Protein AF-A0A1X6NXR2-F1 (afdb_monomer_lite)

Structure (mmCIF, N/CA/C/O backbone):
data_AF-A0A1X6NXR2-F1
#
_entry.id   AF-A0A1X6NXR2-F1
#
loop_
_atom_site.group_PDB
_atom_site.id
_atom_site.type_symbol
_atom_site.label_atom_id
_atom_site.label_alt_id
_atom_site.label_comp_id
_atom_site.label_asym_id
_atom_site.label_entity_id
_atom_site.label_seq_id
_atom_site.pdbx_PDB_ins_code
_atom_site.Cartn_x
_atom_site.Cartn_y
_atom_site.Cartn_z
_atom_site.occupancy
_atom_site.B_iso_or_equiv
_atom_site.auth_seq_id
_atom_site.auth_comp_id
_atom_site.auth_asym_id
_atom_site.auth_atom_id
_atom_site.pdbx_PDB_model_num
ATOM 1 N N . MET A 1 1 ? 16.558 17.046 3.249 1.00 42.12 1 MET A N 1
ATOM 2 C CA . MET A 1 1 ? 15.668 16.539 2.183 1.00 42.12 1 MET A CA 1
ATOM 3 C C . MET A 1 1 ? 15.560 17.656 1.170 1.00 42.12 1 MET A C 1
ATOM 5 O O . MET A 1 1 ? 15.260 18.765 1.585 1.00 42.12 1 MET A O 1
ATOM 9 N N . ASP A 1 2 ? 15.937 17.392 -0.075 1.00 37.31 2 ASP A N 1
ATOM 10 C CA . ASP A 1 2 ? 16.218 18.428 -1.073 1.00 37.31 2 ASP A CA 1
ATOM 11 C C . ASP A 1 2 ? 14.977 19.229 -1.493 1.00 37.31 2 ASP A C 1
ATOM 13 O O . ASP A 1 2 ? 13.899 18.645 -1.655 1.00 37.31 2 ASP A O 1
ATOM 17 N N . ARG A 1 3 ? 15.134 20.544 -1.704 1.00 33.44 3 ARG A N 1
ATOM 18 C CA . ARG A 1 3 ? 14.047 21.465 -2.110 1.00 33.44 3 ARG A CA 1
ATOM 19 C C . ARG A 1 3 ? 13.371 21.008 -3.407 1.00 33.44 3 ARG A C 1
ATOM 21 O O . ARG A 1 3 ? 12.156 21.119 -3.543 1.00 33.44 3 ARG A O 1
ATOM 28 N N . GLU A 1 4 ? 14.153 20.433 -4.313 1.00 34.88 4 GLU A N 1
ATOM 29 C CA . GLU A 1 4 ? 13.723 19.964 -5.633 1.00 34.88 4 GLU A CA 1
ATOM 30 C C . GLU A 1 4 ? 12.863 18.685 -5.568 1.00 34.88 4 GLU A C 1
ATOM 32 O O . GLU A 1 4 ? 11.868 18.527 -6.279 1.00 34.88 4 GLU A O 1
ATOM 37 N N . LYS A 1 5 ? 13.157 17.791 -4.613 1.00 35.50 5 LYS A N 1
ATOM 38 C CA . LYS A 1 5 ? 12.317 16.609 -4.350 1.00 35.50 5 LYS A CA 1
ATOM 39 C C . LYS A 1 5 ? 10.973 17.006 -3.735 1.00 35.50 5 LYS A C 1
ATOM 41 O O . LYS A 1 5 ? 9.962 16.347 -3.978 1.00 35.50 5 LYS A O 1
ATOM 46 N N . GLN A 1 6 ? 10.939 18.098 -2.971 1.00 40.19 6 GLN A N 1
ATOM 47 C CA . GLN A 1 6 ? 9.711 18.653 -2.395 1.00 40.19 6 GLN A CA 1
ATOM 48 C C . GLN A 1 6 ? 8.822 19.368 -3.426 1.00 40.19 6 GLN A C 1
ATOM 50 O O . GLN A 1 6 ? 7.600 19.240 -3.338 1.00 40.19 6 GLN A O 1
ATOM 55 N N . THR A 1 7 ? 9.391 20.064 -4.416 1.00 42.75 7 THR A N 1
ATOM 56 C CA . THR A 1 7 ? 8.627 20.716 -5.499 1.00 42.75 7 THR A CA 1
ATOM 57 C C . THR A 1 7 ? 8.060 19.716 -6.506 1.00 42.75 7 THR A C 1
ATOM 59 O O . THR A 1 7 ? 6.901 19.841 -6.894 1.00 42.75 7 THR A O 1
ATOM 62 N N . SER A 1 8 ? 8.817 18.675 -6.867 1.00 45.12 8 SER A N 1
ATOM 63 C CA . SER A 1 8 ? 8.311 17.576 -7.707 1.00 45.12 8 SER A CA 1
ATOM 64 C C . SER A 1 8 ? 7.115 16.879 -7.046 1.00 45.12 8 SER A C 1
ATOM 66 O O . SER A 1 8 ? 6.051 16.729 -7.646 1.00 45.12 8 SER A O 1
ATOM 68 N N . THR A 1 9 ? 7.242 16.582 -5.750 1.00 47.62 9 THR A N 1
ATOM 69 C CA . THR A 1 9 ? 6.172 15.986 -4.945 1.00 47.62 9 THR A CA 1
ATOM 70 C C . THR A 1 9 ? 4.934 16.900 -4.889 1.00 47.62 9 THR A C 1
ATOM 72 O O . THR A 1 9 ? 3.818 16.417 -5.047 1.00 47.62 9 THR A O 1
ATOM 75 N N . SER A 1 10 ? 5.089 18.224 -4.728 1.00 50.28 10 SER A N 1
ATOM 76 C CA . SER A 1 10 ? 3.966 19.181 -4.625 1.00 50.28 10 SER A CA 1
ATOM 77 C C . SER A 1 10 ? 3.200 19.426 -5.934 1.00 50.28 10 SER A C 1
ATOM 79 O O . SER A 1 10 ? 1.983 19.612 -5.895 1.00 50.28 10 SER A O 1
ATOM 81 N N . LEU A 1 11 ? 3.862 19.376 -7.091 1.00 51.44 11 LEU A N 1
ATOM 82 C CA . LEU A 1 11 ? 3.211 19.411 -8.409 1.00 51.44 11 LEU A CA 1
ATOM 83 C C . LEU A 1 11 ? 2.425 18.126 -8.684 1.00 51.44 11 LEU A C 1
ATOM 85 O O . LEU A 1 11 ? 1.283 18.175 -9.141 1.00 51.44 11 LEU A O 1
ATOM 89 N N . GLN A 1 12 ? 3.001 16.983 -8.326 1.00 56.06 12 GLN A N 1
ATOM 90 C CA . GLN A 1 12 ? 2.353 15.682 -8.451 1.00 56.06 12 GLN A CA 1
ATOM 91 C C . GLN A 1 12 ? 1.120 15.567 -7.536 1.00 56.06 12 GLN A C 1
ATOM 93 O O . GLN A 1 12 ? 0.083 15.053 -7.955 1.00 56.06 12 GLN A O 1
ATOM 98 N N . TRP A 1 13 ? 1.187 16.142 -6.327 1.00 57.53 13 TRP A N 1
ATOM 99 C CA . TRP A 1 13 ? 0.041 16.291 -5.421 1.00 57.53 13 TRP A CA 1
ATOM 100 C C . TRP A 1 13 ? -1.108 17.066 -6.058 1.00 57.53 13 TRP A C 1
ATOM 102 O O . TRP A 1 13 ? -2.265 16.655 -5.965 1.00 57.53 13 TRP A O 1
ATOM 112 N N . ARG A 1 14 ? -0.793 18.171 -6.735 1.00 56.34 14 ARG A N 1
ATOM 113 C CA . ARG A 1 14 ? -1.797 18.973 -7.430 1.00 56.34 14 ARG A CA 1
ATOM 114 C C . ARG A 1 14 ? -2.384 18.233 -8.630 1.00 56.34 14 ARG A C 1
ATOM 116 O O . ARG A 1 14 ? -3.585 18.327 -8.839 1.00 56.34 14 ARG A O 1
ATOM 123 N N . LEU A 1 15 ? -1.602 17.456 -9.383 1.00 56.88 15 LEU A N 1
ATOM 124 C CA . LEU A 1 15 ? -2.138 16.622 -10.472 1.00 56.88 15 LEU A CA 1
ATOM 125 C C . LEU A 1 15 ? -3.140 15.589 -9.946 1.00 56.88 15 LEU A C 1
ATOM 127 O O . LEU A 1 15 ? -4.229 15.434 -10.494 1.00 56.88 15 LEU A O 1
ATOM 131 N N . TRP A 1 16 ? -2.810 14.954 -8.825 1.00 52.66 16 TRP A N 1
ATOM 132 C CA . TRP A 1 16 ? -3.665 13.974 -8.166 1.00 52.66 16 TRP A CA 1
ATOM 133 C C . TRP A 1 16 ? -4.959 14.536 -7.583 1.00 52.66 16 TRP A C 1
ATOM 135 O O . TRP A 1 16 ? -5.993 13.869 -7.598 1.00 52.66 16 TRP A O 1
ATOM 145 N N . LEU A 1 17 ? -4.911 15.763 -7.072 1.00 55.78 17 LEU A N 1
ATOM 146 C CA . LEU A 1 17 ? -6.082 16.473 -6.556 1.00 55.78 17 LEU A CA 1
ATOM 147 C C . LEU A 1 17 ? -6.859 17.215 -7.659 1.00 55.78 17 LEU A C 1
ATOM 149 O O . LEU A 1 17 ? -7.918 17.782 -7.390 1.00 55.78 17 LEU A O 1
ATOM 153 N N . GLY A 1 18 ? -6.371 17.198 -8.906 1.00 50.22 18 GLY A N 1
ATOM 154 C CA . GLY A 1 18 ? -6.946 17.966 -10.015 1.00 50.22 18 GLY A CA 1
ATOM 155 C C . GLY A 1 18 ? -6.774 19.485 -9.866 1.00 50.22 18 GLY A C 1
ATOM 156 O O . GLY A 1 18 ? -7.563 20.253 -10.414 1.00 50.22 18 GLY A O 1
ATOM 157 N N . GLU A 1 19 ? -5.769 19.911 -9.102 1.00 49.97 19 GLU A N 1
ATOM 158 C CA . GLU A 1 19 ?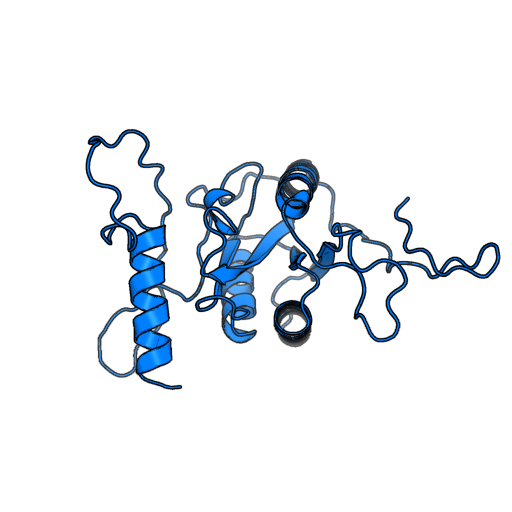 -5.399 21.294 -8.782 1.00 49.97 19 GLU A CA 1
ATOM 159 C C . GLU A 1 19 ? -4.214 21.819 -9.622 1.00 49.97 19 GLU A C 1
ATOM 161 O O . GLU A 1 19 ? -3.833 22.983 -9.488 1.00 49.97 19 GLU A O 1
ATOM 166 N N . ALA A 1 20 ? -3.616 20.988 -10.487 1.00 41.12 20 ALA A N 1
ATOM 167 C CA . ALA A 1 20 ? -2.613 21.403 -11.474 1.00 41.12 20 ALA A CA 1
ATOM 168 C C . ALA A 1 20 ? -3.088 21.110 -12.906 1.00 41.12 20 ALA A C 1
ATOM 170 O O . ALA A 1 20 ? -3.755 20.096 -13.132 1.00 41.12 20 ALA A O 1
ATOM 171 N N . PRO A 1 21 ? -2.738 21.969 -13.882 1.00 34.03 21 PRO A N 1
ATOM 172 C CA . PRO A 1 21 ? -2.924 21.646 -15.290 1.00 34.03 21 PRO A CA 1
ATOM 173 C C . PRO A 1 21 ? -2.087 20.405 -15.663 1.00 34.03 21 PRO A C 1
ATOM 175 O O . PRO A 1 21 ? -1.004 20.218 -15.102 1.00 34.03 21 PRO A O 1
ATOM 178 N N . PRO A 1 22 ? -2.565 19.542 -16.579 1.00 41.28 22 PRO A N 1
ATOM 179 C CA . PRO A 1 22 ? -1.806 18.375 -17.023 1.00 41.28 22 PRO A CA 1
ATOM 180 C C . PRO A 1 22 ? -0.463 18.806 -17.631 1.00 41.28 22 PRO A C 1
ATOM 182 O O . PRO A 1 22 ? -0.412 19.751 -18.413 1.00 41.28 22 PRO A O 1
ATOM 185 N N . LEU A 1 23 ? 0.616 18.094 -17.285 1.00 43.34 23 LEU A N 1
ATOM 186 C CA . LEU A 1 23 ? 1.986 18.402 -17.726 1.00 43.34 23 LEU A CA 1
ATOM 187 C C . LEU A 1 23 ? 2.259 18.078 -19.209 1.00 43.34 23 LEU A C 1
ATOM 189 O O . LEU A 1 23 ? 3.303 18.458 -19.726 1.00 43.34 23 LEU A O 1
ATOM 193 N N . PHE A 1 24 ? 1.323 17.429 -19.909 1.00 35.91 24 PHE A N 1
ATOM 194 C CA . PHE A 1 24 ? 1.392 17.188 -21.352 1.00 35.91 24 PHE A CA 1
ATOM 195 C C . PHE A 1 24 ? 0.167 17.790 -22.053 1.00 35.91 24 PHE A C 1
ATOM 197 O O . PHE A 1 24 ? -0.973 17.394 -21.802 1.00 35.91 24 PHE A O 1
ATOM 204 N N . HIS A 1 25 ? 0.406 18.756 -22.943 1.00 31.19 25 HIS A N 1
ATOM 205 C CA . HIS A 1 25 ? -0.608 19.339 -23.820 1.00 31.19 25 HIS A CA 1
ATOM 206 C C . HIS A 1 25 ? -0.722 18.532 -25.122 1.00 31.19 25 HIS A C 1
ATOM 208 O O . HIS A 1 25 ? 0.209 18.512 -25.918 1.00 31.19 25 HIS A O 1
ATOM 214 N N . HIS A 1 26 ? -1.897 17.955 -25.388 1.00 28.03 26 HIS A N 1
ATOM 215 C CA . HIS A 1 26 ? -2.376 17.748 -26.757 1.00 28.03 26 HIS A CA 1
ATOM 216 C C . HIS A 1 26 ? -3.332 18.907 -27.085 1.00 28.03 26 HIS A C 1
ATOM 218 O O . HIS A 1 26 ? -4.283 19.141 -26.327 1.00 28.03 26 HIS A O 1
ATOM 224 N N . PRO A 1 27 ? -3.128 19.667 -28.175 1.00 31.47 27 PRO A N 1
ATOM 225 C CA . PRO A 1 27 ? -4.049 20.729 -28.544 1.00 31.47 27 PRO A CA 1
ATOM 226 C C . PRO A 1 27 ? -5.349 20.078 -29.026 1.00 31.47 27 PRO A C 1
ATOM 228 O O . PRO A 1 27 ? -5.317 19.199 -29.881 1.00 31.47 27 PRO A O 1
ATOM 231 N N . ARG A 1 28 ? -6.491 20.535 -28.502 1.00 36.72 28 ARG A N 1
ATOM 232 C CA . ARG A 1 28 ? -7.873 20.093 -28.803 1.00 36.72 28 ARG A CA 1
ATOM 233 C C . ARG A 1 28 ? -8.399 18.920 -27.953 1.00 36.72 28 ARG A C 1
ATOM 235 O O . ARG A 1 28 ? -8.457 17.788 -28.412 1.00 36.72 28 ARG A O 1
ATOM 242 N N . ARG A 1 29 ? -8.942 19.241 -26.766 1.00 32.09 29 ARG A N 1
ATOM 243 C CA . ARG A 1 29 ? -10.370 19.044 -26.386 1.00 32.09 29 ARG A CA 1
ATOM 244 C C . ARG A 1 29 ? -10.625 19.420 -24.908 1.00 32.09 29 ARG A C 1
ATOM 246 O O . ARG A 1 29 ? -9.918 18.983 -24.010 1.00 32.09 29 ARG A O 1
ATOM 253 N N . ARG A 1 30 ? -11.657 20.248 -24.668 1.00 37.12 30 ARG A N 1
ATOM 254 C CA . ARG A 1 30 ? -12.323 20.508 -23.359 1.00 37.12 30 ARG A CA 1
ATOM 255 C C . ARG A 1 30 ? -13.387 19.394 -23.142 1.00 37.12 30 ARG A C 1
ATOM 257 O O . ARG A 1 30 ? -13.830 18.848 -24.143 1.00 37.12 30 ARG A O 1
ATOM 264 N N . ARG A 1 31 ? -13.891 18.967 -21.968 1.00 35.41 31 ARG A N 1
ATOM 265 C CA . ARG A 1 31 ? -14.321 19.593 -20.690 1.00 35.41 31 ARG A CA 1
ATOM 266 C C . ARG A 1 31 ? -14.407 18.523 -19.555 1.00 35.41 31 ARG A C 1
ATOM 268 O O . ARG A 1 31 ? -14.367 17.335 -19.859 1.00 35.41 31 ARG A O 1
ATOM 275 N N . PRO A 1 32 ? -14.595 18.915 -18.271 1.00 45.28 32 PRO A N 1
ATOM 276 C CA . PRO A 1 32 ? -14.461 18.043 -17.101 1.00 45.28 32 PRO A CA 1
ATOM 277 C C . PRO A 1 32 ? -15.804 17.492 -16.590 1.00 45.28 32 PRO A C 1
ATOM 279 O O . PRO A 1 32 ? -16.706 18.262 -16.259 1.00 45.28 32 PRO A O 1
ATOM 282 N N . ARG A 1 33 ? -15.928 16.169 -16.432 1.00 32.75 33 ARG A N 1
ATOM 283 C CA . ARG A 1 33 ? -17.008 15.530 -15.658 1.00 32.75 33 ARG A CA 1
ATOM 284 C C . ARG A 1 33 ? -16.475 14.274 -14.970 1.00 32.75 33 ARG A C 1
ATOM 286 O O . ARG A 1 33 ? -16.252 13.279 -15.634 1.00 32.75 33 ARG A O 1
ATOM 293 N N . HIS A 1 34 ? -16.229 14.398 -13.663 1.00 33.53 34 HIS A N 1
ATOM 294 C CA . HIS A 1 34 ? -16.190 13.373 -12.598 1.00 33.53 34 HIS A CA 1
ATOM 295 C C . HIS A 1 34 ? -15.177 13.773 -11.513 1.00 33.53 34 HIS A C 1
ATOM 297 O O . HIS A 1 34 ? -14.152 13.136 -11.297 1.00 33.53 34 HIS A O 1
ATOM 303 N N . ARG A 1 35 ? -15.479 14.856 -10.784 1.00 39.19 35 ARG A N 1
ATOM 304 C CA . ARG A 1 35 ? -14.774 15.195 -9.539 1.00 39.19 35 ARG A CA 1
ATOM 305 C C . ARG A 1 35 ? -15.279 14.277 -8.421 1.00 39.19 35 ARG A C 1
ATOM 307 O O . ARG A 1 35 ? -16.216 14.633 -7.709 1.00 39.19 35 ARG A O 1
ATOM 314 N N . ARG A 1 36 ? -14.698 13.083 -8.265 1.00 38.94 36 ARG A N 1
ATOM 315 C CA . ARG A 1 36 ? -14.872 12.299 -7.029 1.00 38.94 36 ARG A CA 1
ATOM 316 C C . ARG A 1 36 ? -13.895 12.825 -5.976 1.00 38.94 36 ARG A C 1
ATOM 318 O O . ARG A 1 36 ? -12.701 12.941 -6.220 1.00 38.94 36 ARG A O 1
ATOM 325 N N . ARG A 1 37 ? -14.441 13.204 -4.817 1.00 41.72 37 ARG A N 1
ATOM 326 C CA . ARG A 1 37 ? -13.740 13.858 -3.702 1.00 41.72 37 ARG A CA 1
ATOM 327 C C . ARG A 1 37 ? -12.745 12.894 -3.039 1.00 41.72 37 ARG A C 1
ATOM 329 O O . ARG A 1 37 ? -13.104 12.184 -2.097 1.00 41.72 37 ARG A O 1
ATOM 336 N N . VAL A 1 38 ? -11.495 12.910 -3.494 1.00 40.72 38 VAL A N 1
ATOM 337 C CA . VAL A 1 38 ? -10.347 12.502 -2.676 1.00 40.72 38 VAL A CA 1
ATOM 338 C C . VAL A 1 38 ? -10.197 13.568 -1.593 1.00 40.72 38 VAL A C 1
ATOM 340 O O . VAL A 1 38 ? -9.890 14.720 -1.884 1.00 40.72 38 VAL A O 1
ATOM 343 N N . ARG A 1 39 ? -10.492 13.229 -0.334 1.00 42.12 39 ARG A N 1
ATOM 344 C CA . ARG A 1 39 ? -10.183 14.118 0.791 1.00 42.12 39 ARG A CA 1
ATOM 345 C C . ARG A 1 39 ? -8.766 13.793 1.248 1.00 42.12 39 ARG A C 1
ATOM 347 O O . ARG A 1 39 ? -8.577 12.869 2.032 1.00 42.12 39 ARG A O 1
ATOM 354 N N . ALA A 1 40 ? -7.780 14.561 0.794 1.00 43.41 40 ALA A N 1
ATOM 355 C CA . ALA A 1 40 ? -6.528 14.656 1.533 1.00 43.41 40 ALA A CA 1
ATOM 356 C C . ALA A 1 40 ? -6.855 15.309 2.888 1.00 43.41 40 ALA A C 1
ATOM 358 O O . ALA A 1 40 ? -7.264 16.468 2.944 1.00 43.41 40 ALA A O 1
ATOM 359 N N . ARG A 1 41 ? -6.772 14.564 3.995 1.00 40.94 41 ARG A N 1
ATOM 360 C CA . ARG A 1 41 ? -6.864 15.177 5.328 1.00 40.94 41 ARG A CA 1
ATOM 361 C C . ARG A 1 41 ? -5.538 15.877 5.606 1.00 40.94 41 ARG A C 1
ATOM 363 O O . ARG A 1 41 ? -4.569 15.213 5.935 1.00 40.94 41 ARG A O 1
ATOM 370 N N . CYS A 1 42 ? -5.483 17.200 5.482 1.00 34.38 42 CYS A N 1
ATOM 371 C CA . CYS A 1 42 ? -4.328 17.989 5.912 1.00 34.38 42 CYS A CA 1
ATOM 372 C C . CYS A 1 42 ? -4.087 17.779 7.417 1.00 34.38 42 CYS A C 1
ATOM 374 O O . CYS A 1 42 ? -4.919 18.171 8.232 1.00 34.38 42 CYS A O 1
ATOM 376 N N . GLY A 1 43 ? -2.969 17.160 7.792 1.00 39.94 43 GLY A N 1
ATOM 377 C CA . GLY A 1 43 ? -2.650 16.880 9.190 1.00 39.94 43 GLY A CA 1
ATOM 378 C C . GLY A 1 43 ? -1.185 16.509 9.373 1.00 39.94 43 GLY A C 1
ATOM 379 O O . GLY A 1 43 ? -0.838 15.333 9.359 1.00 39.94 43 GLY A O 1
ATOM 380 N N . GLY A 1 44 ? -0.322 17.511 9.537 1.00 37.53 44 GLY A N 1
ATOM 381 C CA . GLY A 1 44 ? 1.068 17.325 9.949 1.00 37.53 44 GLY A CA 1
ATOM 382 C C . GLY A 1 44 ? 1.692 18.643 10.431 1.00 37.53 44 GLY A C 1
ATOM 383 O O . GLY A 1 44 ? 1.361 19.687 9.866 1.00 37.53 44 GLY A O 1
ATOM 384 N N . PRO A 1 45 ? 2.549 18.626 11.473 1.00 42.38 45 PRO A N 1
ATOM 385 C CA . PRO A 1 45 ? 3.225 19.820 11.981 1.00 42.38 45 PRO A CA 1
ATOM 386 C C . PRO A 1 45 ? 4.304 20.306 11.002 1.00 42.38 45 PRO A C 1
ATOM 388 O O . PRO A 1 45 ? 4.909 19.512 10.280 1.00 42.38 45 PRO A O 1
ATOM 391 N N . THR A 1 46 ? 4.546 21.618 10.976 1.00 51.09 46 THR A N 1
ATOM 392 C CA . THR A 1 46 ? 5.383 22.289 9.965 1.00 51.09 46 THR A CA 1
ATOM 393 C C . THR A 1 46 ? 6.440 23.156 10.631 1.00 51.09 46 THR A C 1
ATOM 395 O O . THR A 1 46 ? 6.138 23.847 11.599 1.00 51.09 46 THR A O 1
ATOM 398 N N . ARG A 1 47 ? 7.664 23.148 10.094 1.00 47.56 47 ARG A N 1
ATOM 399 C CA . ARG A 1 47 ? 8.827 23.874 10.636 1.00 47.56 47 ARG A CA 1
ATOM 400 C C . ARG A 1 47 ? 8.861 25.368 10.244 1.00 47.56 47 ARG A C 1
ATOM 402 O O . ARG A 1 47 ? 9.717 26.082 10.743 1.00 47.56 47 ARG A O 1
ATOM 409 N N . ASP A 1 48 ? 7.954 25.820 9.368 1.00 59.28 48 ASP A N 1
ATOM 410 C CA . ASP A 1 48 ? 7.939 27.159 8.741 1.00 59.28 48 ASP A CA 1
ATOM 411 C C . ASP A 1 48 ? 6.529 27.796 8.618 1.00 59.28 48 ASP A C 1
ATOM 413 O O . ASP A 1 48 ? 6.342 28.761 7.881 1.00 59.28 48 ASP A O 1
ATOM 417 N N . GLY A 1 49 ? 5.509 27.227 9.271 1.00 53.03 49 GLY A N 1
ATOM 418 C CA . GLY A 1 49 ? 4.117 27.693 9.168 1.00 53.03 49 GLY A CA 1
ATOM 419 C C . GLY A 1 49 ? 3.362 27.307 7.881 1.00 53.03 49 GLY A C 1
ATOM 420 O O . GLY A 1 49 ? 2.165 27.584 7.784 1.00 53.03 49 GLY A O 1
ATOM 421 N N . ARG A 1 50 ? 3.985 26.629 6.902 1.00 51.66 50 ARG A N 1
ATOM 422 C CA . ARG A 1 50 ? 3.305 26.174 5.673 1.00 51.66 50 ARG A CA 1
ATOM 423 C C . ARG A 1 50 ? 2.702 24.783 5.843 1.00 51.66 50 ARG A C 1
ATOM 425 O O . ARG A 1 50 ? 3.425 23.793 5.849 1.00 51.66 50 ARG A O 1
ATOM 432 N N . ARG A 1 51 ? 1.367 24.674 5.897 1.00 47.66 51 ARG A N 1
ATOM 433 C CA . ARG A 1 51 ? 0.647 23.382 5.914 1.00 47.66 51 ARG A CA 1
ATOM 434 C C . ARG A 1 51 ? 0.827 22.631 4.594 1.00 47.66 51 ARG A C 1
ATOM 436 O O . ARG A 1 51 ? 0.190 22.963 3.599 1.00 47.66 51 ARG A O 1
ATOM 443 N N . TYR A 1 52 ? 1.644 21.582 4.608 1.00 50.41 52 TYR A N 1
ATOM 444 C CA . TYR A 1 52 ? 1.697 20.612 3.516 1.00 50.41 52 TYR A CA 1
ATOM 445 C C . TYR A 1 52 ? 0.651 19.511 3.736 1.00 50.41 52 TYR A C 1
ATOM 447 O O . TYR A 1 52 ? 0.406 19.117 4.884 1.00 50.41 52 TYR A O 1
ATOM 455 N N . PRO A 1 53 ? 0.021 18.997 2.664 1.00 63.88 53 PRO A N 1
ATOM 456 C CA . PRO A 1 53 ? -0.798 17.800 2.777 1.00 63.88 53 PRO A CA 1
ATOM 457 C C . PRO A 1 53 ? 0.067 16.641 3.305 1.00 63.88 53 PRO A C 1
ATOM 459 O O . PRO A 1 53 ? 1.280 16.617 3.062 1.00 63.88 53 PRO A O 1
ATOM 462 N N . PRO A 1 54 ? -0.517 15.689 4.054 1.00 76.56 54 PRO A N 1
ATOM 463 C CA . PRO A 1 54 ? 0.222 14.507 4.478 1.00 76.56 54 PRO A CA 1
ATOM 464 C C . PRO A 1 54 ? 0.815 13.788 3.257 1.00 76.56 54 PRO A C 1
ATOM 466 O O . PRO A 1 54 ? 0.229 13.838 2.175 1.00 76.56 54 PRO A O 1
ATOM 469 N N . PRO A 1 55 ? 1.936 13.062 3.408 1.00 87.31 55 PRO A N 1
ATOM 470 C CA . PRO A 1 55 ? 2.601 12.377 2.300 1.00 87.31 55 PRO A CA 1
ATOM 471 C C . PRO A 1 55 ? 1.858 11.097 1.853 1.00 87.31 55 PRO A C 1
ATOM 473 O O . PRO A 1 55 ? 2.475 10.131 1.413 1.00 87.31 55 PRO A O 1
ATOM 476 N N . TYR A 1 56 ? 0.540 11.049 2.039 1.00 93.06 56 TYR A N 1
ATOM 477 C CA . TYR A 1 56 ? -0.344 9.930 1.741 1.00 93.06 56 TYR A CA 1
ATOM 478 C C . TYR A 1 56 ? -1.782 10.428 1.564 1.00 93.06 56 TYR A C 1
ATOM 480 O O . TYR A 1 56 ? -2.163 11.494 2.045 1.00 93.06 56 TYR A O 1
ATOM 488 N N . LEU A 1 57 ? -2.610 9.615 0.921 1.00 92.62 57 LEU A N 1
ATOM 489 C CA . LEU A 1 57 ? -4.044 9.832 0.774 1.00 92.62 57 LEU A CA 1
ATOM 490 C C . LEU A 1 57 ? -4.796 8.749 1.523 1.00 92.62 57 LEU A C 1
ATOM 492 O O . LEU A 1 57 ? -4.400 7.586 1.497 1.00 92.62 57 LEU A O 1
ATOM 496 N N . LEU A 1 58 ? -5.899 9.135 2.155 1.00 92.50 58 LEU A N 1
ATOM 497 C CA . LEU A 1 58 ? -6.838 8.220 2.793 1.00 92.50 58 LEU A CA 1
ATOM 498 C C . LEU A 1 58 ? -8.162 8.280 2.049 1.00 92.50 58 LEU A C 1
ATOM 500 O O . LEU A 1 58 ? -8.556 9.344 1.559 1.00 92.50 58 LEU A O 1
ATOM 504 N N . ARG A 1 59 ? -8.870 7.151 1.982 1.00 89.31 59 ARG A N 1
ATOM 505 C CA . ARG A 1 59 ? -10.226 7.150 1.433 1.00 89.31 59 ARG A CA 1
ATOM 506 C C . ARG A 1 59 ? -11.105 8.152 2.189 1.00 89.31 59 ARG A C 1
ATOM 508 O O . ARG A 1 59 ? -10.959 8.342 3.394 1.00 89.31 59 ARG A O 1
ATOM 515 N N . SER A 1 60 ? -12.012 8.811 1.472 1.00 78.75 60 SER A N 1
ATOM 516 C CA . SER A 1 60 ? -12.839 9.878 2.047 1.00 78.75 60 SER A CA 1
ATOM 517 C C . SER A 1 60 ? -13.998 9.365 2.903 1.00 78.75 60 SER A C 1
ATOM 519 O O . SER A 1 60 ? -14.457 10.093 3.783 1.00 78.75 60 SER A O 1
ATOM 521 N N . SER A 1 61 ? -14.464 8.139 2.659 1.00 76.12 61 SER A N 1
ATOM 522 C CA . SER A 1 61 ? -15.495 7.476 3.458 1.00 76.12 61 SER A CA 1
ATOM 523 C C . SER A 1 61 ? -14.928 6.943 4.774 1.00 76.12 61 SER A C 1
ATOM 525 O O . SER A 1 61 ? -13.769 6.522 4.841 1.00 76.12 61 SER A O 1
ATOM 527 N N . SER A 1 62 ? -15.760 6.915 5.817 1.00 77.62 62 SER A N 1
ATOM 528 C CA . SER A 1 62 ? -15.435 6.211 7.059 1.00 77.62 62 SER A CA 1
ATOM 529 C C . SER A 1 62 ? -15.206 4.722 6.799 1.00 77.62 62 SER A C 1
ATOM 531 O O . SER A 1 62 ? -15.590 4.178 5.759 1.00 77.62 62 SER A O 1
ATOM 533 N N . ARG A 1 63 ? -14.543 4.065 7.752 1.00 84.25 63 ARG A N 1
ATOM 534 C CA . ARG A 1 63 ? -14.385 2.615 7.747 1.00 84.25 63 ARG A CA 1
ATOM 535 C C . ARG A 1 63 ? -15.756 1.947 7.934 1.00 84.25 63 ARG A C 1
ATOM 537 O O . ARG A 1 63 ? -16.372 2.205 8.967 1.00 84.25 63 ARG A O 1
ATOM 544 N N . PRO A 1 64 ? -16.247 1.129 6.984 1.00 78.88 64 PRO A N 1
ATOM 545 C CA . PRO A 1 64 ? -17.421 0.298 7.179 1.00 78.88 64 PRO A CA 1
ATOM 546 C C . PRO A 1 64 ? -17.275 -0.571 8.434 1.00 78.88 64 PRO A C 1
ATOM 548 O O . PRO A 1 64 ? -16.177 -1.075 8.709 1.00 78.88 64 PRO A O 1
ATOM 551 N N . PRO A 1 65 ? -18.363 -0.776 9.192 1.00 78.69 65 PRO A N 1
ATOM 552 C CA . PRO A 1 65 ? -18.390 -1.761 10.266 1.00 78.69 65 PRO A CA 1
ATOM 553 C C . PRO A 1 65 ? -17.925 -3.134 9.756 1.00 78.69 65 PRO A C 1
ATOM 555 O O . PRO A 1 65 ? -18.286 -3.544 8.658 1.00 78.69 65 PRO A O 1
ATOM 558 N N . GLY A 1 66 ? -17.086 -3.827 10.528 1.00 79.25 66 GLY A N 1
ATOM 559 C CA . GLY A 1 66 ? -16.538 -5.139 10.152 1.00 79.25 66 GLY A CA 1
ATOM 560 C C . GLY A 1 66 ? -15.309 -5.117 9.229 1.00 79.25 66 GLY A C 1
ATOM 561 O O . GLY A 1 66 ? -14.548 -6.082 9.234 1.00 79.25 66 GLY A O 1
ATOM 562 N N . GLU A 1 67 ? -15.020 -4.021 8.516 1.00 83.56 67 GLU A N 1
ATOM 563 C CA . GLU A 1 67 ? -13.795 -3.911 7.705 1.00 83.56 67 GLU A CA 1
ATOM 564 C C . GLU A 1 67 ? -12.592 -3.634 8.619 1.00 83.56 67 GLU A C 1
ATOM 566 O O . GLU A 1 67 ? -12.343 -2.498 9.023 1.00 83.56 67 GLU A O 1
ATOM 571 N N . THR A 1 68 ? -11.864 -4.678 9.013 1.00 88.00 68 THR A N 1
ATOM 572 C CA . THR A 1 68 ? -10.755 -4.590 9.984 1.00 88.00 68 THR A CA 1
ATOM 573 C C . THR A 1 68 ? -9.375 -4.464 9.332 1.00 88.00 68 THR A C 1
ATOM 575 O O . THR A 1 68 ? -8.422 -4.021 9.980 1.00 88.00 68 THR A O 1
ATOM 578 N N . VAL A 1 69 ? -9.266 -4.793 8.042 1.00 94.12 69 VAL A N 1
ATOM 579 C CA . VAL A 1 69 ? -8.011 -4.819 7.279 1.00 94.12 69 VAL A CA 1
ATOM 580 C C . VAL A 1 69 ? -7.950 -3.633 6.317 1.00 94.12 69 VAL A C 1
ATOM 582 O O . VAL A 1 69 ? -8.785 -3.503 5.429 1.00 94.12 69 VAL A O 1
ATOM 585 N N . ALA A 1 70 ? -6.936 -2.779 6.453 1.00 95.56 70 ALA A N 1
ATOM 586 C CA . ALA A 1 70 ? -6.682 -1.699 5.503 1.00 95.56 70 ALA A CA 1
ATOM 587 C C . ALA A 1 70 ? -5.813 -2.186 4.338 1.00 95.56 70 ALA A C 1
ATOM 589 O O . ALA A 1 70 ? -4.678 -2.610 4.554 1.00 95.56 70 ALA A O 1
ATOM 590 N N . VAL A 1 71 ? -6.287 -2.060 3.097 1.00 97.06 71 VAL A N 1
ATOM 591 C CA . VAL A 1 71 ? -5.430 -2.269 1.918 1.00 97.06 71 VAL A CA 1
ATOM 592 C C . VAL A 1 71 ? -4.679 -0.977 1.606 1.00 97.06 71 VAL A C 1
ATOM 594 O O . VAL A 1 71 ? -5.291 0.073 1.388 1.00 97.06 71 VAL A O 1
ATOM 597 N N . VAL A 1 72 ? -3.350 -1.051 1.598 1.00 98.06 72 VAL A N 1
ATOM 598 C CA . VAL A 1 72 ? -2.451 0.086 1.376 1.00 98.06 72 VAL A CA 1
ATOM 599 C C . VAL A 1 72 ? -1.539 -0.224 0.203 1.00 98.06 72 VAL A C 1
ATOM 601 O O . VAL A 1 72 ? -0.941 -1.297 0.140 1.00 98.06 72 VAL A O 1
ATOM 604 N N . SER A 1 73 ? -1.395 0.729 -0.710 1.00 98.00 73 SER A N 1
ATOM 605 C CA . SER A 1 73 ? -0.423 0.629 -1.796 1.00 98.00 73 SER A CA 1
ATOM 606 C C . SER A 1 73 ? 0.258 1.967 -2.054 1.00 98.00 73 SER A C 1
ATOM 608 O O . SER A 1 73 ? -0.157 3.013 -1.551 1.00 98.00 73 SER A O 1
ATOM 610 N N . GLY A 1 74 ? 1.346 1.925 -2.806 1.00 95.75 74 GLY A N 1
ATOM 611 C CA . GLY A 1 74 ? 2.212 3.056 -3.074 1.00 95.75 74 GLY A CA 1
ATOM 612 C C . GLY A 1 74 ? 3.172 2.738 -4.205 1.00 95.75 74 GLY A C 1
ATOM 613 O O . GLY A 1 74 ? 3.298 1.587 -4.617 1.00 95.75 74 GLY A O 1
ATOM 614 N N . GLY A 1 75 ? 3.829 3.772 -4.703 1.00 93.50 75 GLY A N 1
ATOM 615 C CA . GLY A 1 75 ? 4.780 3.666 -5.801 1.00 93.50 75 GLY A CA 1
ATOM 616 C C . GLY A 1 75 ? 5.177 5.045 -6.304 1.00 93.50 75 GLY A C 1
ATOM 617 O O . GLY A 1 75 ? 4.616 6.052 -5.861 1.00 93.50 75 GLY A O 1
ATOM 618 N N . GLY A 1 76 ? 6.148 5.088 -7.210 1.00 90.88 76 GLY A N 1
ATOM 619 C CA . GLY A 1 76 ? 6.551 6.331 -7.860 1.00 90.88 76 GLY A CA 1
ATOM 620 C C . GLY A 1 76 ? 5.449 6.945 -8.721 1.00 90.88 76 GLY A C 1
ATOM 621 O O . GLY A 1 76 ? 4.573 6.247 -9.230 1.00 90.88 76 GLY A O 1
ATOM 622 N N . GLY A 1 77 ? 5.513 8.264 -8.884 1.00 87.75 77 GLY A N 1
ATOM 623 C CA . GLY A 1 77 ? 4.695 8.997 -9.850 1.00 87.75 77 GLY A CA 1
ATOM 624 C C . GLY A 1 77 ? 4.968 8.617 -11.294 1.00 87.75 77 GLY A C 1
ATOM 625 O O . GLY A 1 77 ? 6.024 8.058 -11.588 1.00 87.75 77 GLY A O 1
ATOM 626 N N . GLY A 1 78 ? 4.060 8.998 -12.194 1.00 89.62 78 GLY A N 1
ATOM 627 C CA . GLY A 1 78 ? 4.165 8.706 -13.628 1.00 89.62 78 GLY A CA 1
ATOM 628 C C . GLY A 1 78 ? 3.411 7.444 -14.053 1.00 89.62 78 GLY A C 1
ATOM 629 O O . GLY A 1 78 ? 3.520 7.018 -15.199 1.00 89.62 78 GLY A O 1
ATOM 630 N N . HIS A 1 79 ? 2.644 6.850 -13.136 1.00 90.19 79 HIS A N 1
ATOM 631 C CA . HIS A 1 79 ? 1.801 5.676 -13.371 1.00 90.19 79 HIS A CA 1
ATOM 632 C C . HIS A 1 79 ? 0.326 5.950 -13.053 1.00 90.19 79 HIS A C 1
ATOM 634 O O . HIS A 1 79 ? -0.445 5.022 -12.800 1.00 90.19 79 HIS A O 1
ATOM 640 N N . GLU A 1 80 ? -0.079 7.223 -13.046 1.00 92.88 80 GLU A N 1
ATOM 641 C CA . GLU A 1 80 ? -1.467 7.623 -12.856 1.00 92.88 80 GLU A CA 1
ATOM 642 C C . GLU A 1 80 ? -2.382 6.853 -13.834 1.00 92.88 80 GLU A C 1
ATOM 644 O O . GLU A 1 80 ? -2.095 6.797 -15.031 1.00 92.88 80 GLU A O 1
ATOM 649 N N . PRO A 1 81 ? -3.476 6.229 -13.349 1.00 93.00 81 PRO A N 1
ATOM 650 C CA . PRO A 1 81 ? -4.155 6.484 -12.072 1.00 93.00 81 PRO A CA 1
ATOM 651 C C . PRO A 1 81 ? -3.625 5.714 -10.840 1.00 93.00 81 PRO A C 1
ATOM 653 O O . PRO A 1 81 ? -4.177 5.867 -9.752 1.00 93.00 81 PRO A O 1
ATOM 656 N N . PHE A 1 82 ? -2.587 4.884 -10.945 1.00 91.50 82 PHE A N 1
ATOM 657 C CA . PHE A 1 82 ? -2.014 4.185 -9.787 1.00 91.50 82 PHE A CA 1
ATOM 658 C C . PHE A 1 82 ? -1.156 5.127 -8.909 1.00 91.50 82 PHE A C 1
ATOM 660 O O . PHE A 1 82 ? -0.452 5.979 -9.446 1.00 91.50 82 PHE A O 1
ATOM 667 N N . PRO A 1 83 ? -1.148 4.979 -7.566 1.00 90.31 83 PRO A N 1
ATOM 668 C CA . PRO A 1 83 ? -1.973 4.065 -6.766 1.00 90.31 83 PRO A CA 1
ATOM 669 C C . PRO A 1 83 ? -3.419 4.492 -6.476 1.00 90.31 83 PRO A C 1
ATOM 671 O O . PRO A 1 83 ? -4.209 3.640 -6.102 1.00 90.31 83 PRO A O 1
ATOM 674 N N . GLY A 1 84 ? -3.831 5.749 -6.573 1.00 90.62 84 GLY A N 1
ATOM 675 C CA . GLY A 1 84 ? -5.048 6.184 -5.847 1.00 90.62 84 GLY A CA 1
ATOM 676 C C . GLY A 1 84 ? -6.135 6.845 -6.655 1.00 90.62 84 GLY A C 1
ATOM 677 O O . GLY A 1 84 ? -7.106 7.289 -6.056 1.00 90.62 84 GLY A O 1
ATOM 678 N N . GLY A 1 85 ? -6.106 6.695 -7.973 1.00 90.75 85 GLY A N 1
ATOM 679 C CA . GLY A 1 85 ? -7.350 6.404 -8.681 1.00 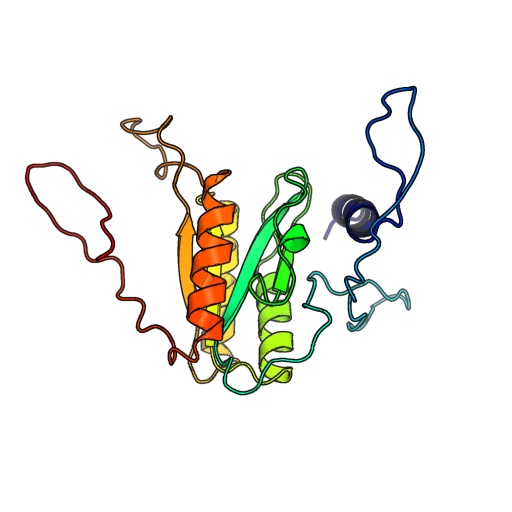90.75 85 GLY A CA 1
ATOM 680 C C . GLY A 1 85 ? -8.032 5.123 -8.170 1.00 90.75 85 GLY A C 1
ATOM 681 O O . GLY A 1 85 ? -9.233 4.966 -8.361 1.00 90.75 85 GLY A O 1
ATOM 682 N N . TYR A 1 86 ? -7.314 4.253 -7.443 1.00 93.00 86 TYR A N 1
ATOM 683 C CA . TYR A 1 86 ? -7.880 3.082 -6.759 1.00 93.00 86 TYR A CA 1
ATOM 684 C C . TYR A 1 86 ? -8.254 3.326 -5.290 1.00 93.00 86 TYR A C 1
ATOM 686 O O . TYR A 1 86 ? -8.585 2.379 -4.579 1.00 93.00 86 TYR A O 1
ATOM 694 N N . LEU A 1 87 ? -8.206 4.569 -4.807 1.00 92.38 87 LEU A N 1
ATOM 695 C CA . LEU A 1 87 ? -8.593 4.925 -3.442 1.00 92.38 87 LEU A CA 1
ATOM 696 C C . LEU A 1 87 ? -10.123 4.975 -3.312 1.00 92.38 87 LEU A C 1
ATOM 698 O O . LEU A 1 87 ? -10.784 5.731 -4.024 1.00 92.38 87 LEU A O 1
ATOM 702 N N . GLY A 1 88 ? -10.702 4.221 -2.375 1.00 89.06 88 GLY A N 1
ATOM 703 C CA . GLY A 1 88 ? -12.151 4.230 -2.157 1.00 89.06 88 GLY A CA 1
ATOM 704 C C . GLY A 1 88 ? -12.724 2.926 -1.609 1.00 89.06 88 GLY A C 1
ATOM 705 O O . GLY A 1 88 ? -12.001 1.982 -1.297 1.00 89.06 88 GLY A O 1
ATOM 706 N N . ALA A 1 89 ? -14.052 2.881 -1.477 1.00 85.69 89 ALA A N 1
ATOM 707 C CA . ALA A 1 89 ? -14.768 1.665 -1.100 1.00 85.69 89 ALA A CA 1
ATOM 708 C C . ALA A 1 89 ? -14.550 0.561 -2.150 1.00 85.69 89 ALA A C 1
ATOM 710 O O . ALA A 1 89 ? -14.660 0.808 -3.352 1.00 85.69 89 ALA A O 1
ATOM 711 N N . GLY A 1 90 ? -14.222 -0.652 -1.696 1.00 87.38 90 GLY A N 1
ATOM 712 C CA . GLY A 1 90 ? -13.861 -1.760 -2.584 1.00 87.38 90 GLY A CA 1
ATOM 713 C C . GLY A 1 90 ? -12.546 -1.552 -3.348 1.00 87.38 90 GLY A C 1
ATOM 714 O O . GLY A 1 90 ? -12.370 -2.180 -4.395 1.00 87.38 90 GLY A O 1
ATOM 715 N N . GLY A 1 91 ? -11.673 -0.672 -2.845 1.00 93.12 91 GLY A N 1
ATOM 716 C CA . GLY A 1 91 ? -10.313 -0.409 -3.316 1.00 93.12 91 GLY A CA 1
ATOM 717 C C . GLY A 1 91 ? -9.362 -0.142 -2.142 1.00 93.12 91 GLY A C 1
ATOM 718 O O . GLY A 1 91 ? -9.500 -0.727 -1.068 1.00 93.12 91 GLY A O 1
ATOM 719 N N . LEU A 1 92 ? -8.389 0.747 -2.332 1.00 95.75 92 LEU A N 1
ATOM 720 C CA . LEU A 1 92 ? -7.414 1.102 -1.304 1.00 95.75 92 LEU A CA 1
ATOM 721 C C . LEU A 1 92 ? -8.041 1.942 -0.185 1.00 95.75 92 LEU A C 1
ATOM 723 O O . LEU A 1 92 ? -8.768 2.911 -0.428 1.00 95.75 92 LEU A O 1
ATOM 727 N N . ALA A 1 93 ? -7.659 1.621 1.049 1.00 96.19 93 ALA A N 1
ATOM 728 C CA . ALA A 1 93 ? -7.903 2.453 2.219 1.00 96.19 93 ALA A CA 1
ATOM 729 C C . ALA A 1 93 ? -6.924 3.636 2.279 1.00 96.19 93 ALA A C 1
ATOM 731 O O . ALA A 1 93 ? -7.310 4.733 2.695 1.00 96.19 93 ALA A O 1
ATOM 732 N N . ALA A 1 94 ? -5.681 3.418 1.836 1.00 96.81 94 ALA A N 1
ATOM 733 C CA . ALA A 1 94 ? -4.669 4.456 1.701 1.00 96.81 94 ALA A CA 1
ATOM 734 C C . ALA A 1 94 ? -3.803 4.270 0.448 1.00 96.81 94 ALA A C 1
ATOM 736 O O . ALA A 1 94 ? -3.463 3.147 0.069 1.00 96.81 94 ALA A O 1
ATOM 737 N N . ALA A 1 95 ? -3.410 5.389 -0.155 1.00 96.56 95 ALA A N 1
ATOM 738 C CA . ALA A 1 95 ? -2.482 5.445 -1.276 1.00 96.56 95 ALA A CA 1
ATOM 739 C C . ALA A 1 95 ? -1.281 6.323 -0.904 1.00 96.56 95 ALA A C 1
ATOM 741 O O . ALA A 1 95 ? -1.458 7.431 -0.397 1.00 96.56 95 ALA A O 1
ATOM 742 N N . VAL A 1 96 ? -0.064 5.837 -1.139 1.00 96.81 96 VAL A N 1
ATOM 743 C CA . VAL A 1 96 ? 1.179 6.519 -0.748 1.00 96.81 96 VAL A CA 1
ATOM 744 C C . VAL A 1 96 ? 2.004 6.828 -2.002 1.00 96.81 96 VAL A C 1
ATOM 746 O O . VAL A 1 96 ? 2.808 5.991 -2.419 1.00 96.81 96 VAL A O 1
ATOM 749 N N . PRO A 1 97 ? 1.790 7.986 -2.651 1.00 92.19 97 PRO A N 1
ATOM 750 C CA . PRO A 1 97 ? 2.562 8.358 -3.828 1.00 92.19 97 PRO A CA 1
ATOM 751 C C . PRO A 1 97 ? 3.994 8.744 -3.434 1.00 92.19 97 PRO A C 1
ATOM 753 O O . PRO A 1 97 ? 4.227 9.457 -2.456 1.00 92.19 97 PRO A O 1
ATOM 756 N N . GLY A 1 98 ? 4.959 8.252 -4.200 1.00 91.31 98 GLY A N 1
ATOM 757 C CA . GLY A 1 98 ? 6.333 8.734 -4.212 1.00 91.31 98 GLY A CA 1
ATOM 758 C C . GLY A 1 98 ? 6.548 9.782 -5.304 1.00 91.31 98 GLY A C 1
ATOM 759 O O . GLY A 1 98 ? 5.635 10.097 -6.071 1.00 91.31 98 GLY A O 1
ATOM 760 N N . ALA A 1 99 ? 7.770 10.310 -5.378 1.00 90.44 99 ALA A N 1
ATOM 761 C CA . ALA A 1 99 ? 8.180 11.181 -6.480 1.00 90.44 99 ALA A CA 1
ATOM 762 C C . ALA A 1 99 ? 8.188 10.412 -7.816 1.00 90.44 99 ALA A C 1
ATOM 764 O O . ALA A 1 99 ? 8.068 9.183 -7.832 1.00 90.44 99 ALA A O 1
ATOM 765 N N . LEU A 1 100 ? 8.343 11.120 -8.936 1.00 91.94 100 LEU A N 1
ATOM 766 C CA . LEU A 1 100 ? 8.367 10.523 -10.275 1.00 91.94 100 LEU A CA 1
ATOM 767 C C . LEU A 1 100 ? 9.333 9.322 -10.336 1.00 91.94 100 LEU A C 1
ATOM 769 O O . LEU A 1 100 ? 10.505 9.442 -9.971 1.00 91.94 100 LEU A O 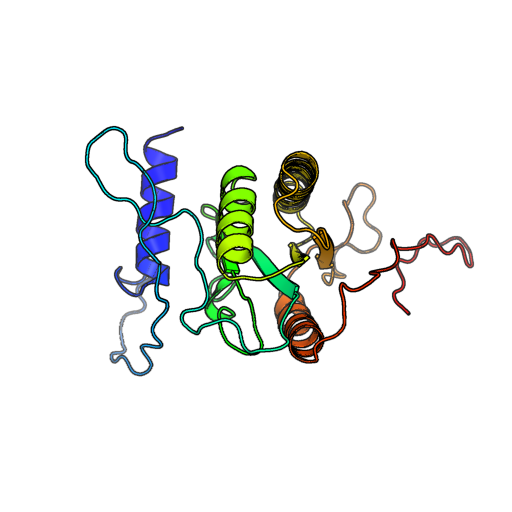1
ATOM 773 N N . PHE A 1 101 ? 8.805 8.152 -10.709 1.00 91.19 101 PHE A N 1
ATOM 774 C CA . PHE A 1 101 ? 9.518 6.866 -10.788 1.00 91.19 101 PHE A CA 1
ATOM 775 C C . PHE A 1 101 ? 10.329 6.466 -9.543 1.00 91.19 101 PHE A C 1
ATOM 777 O O . PHE A 1 101 ? 11.244 5.648 -9.613 1.00 91.19 101 PHE A O 1
ATOM 784 N N . THR A 1 102 ? 9.986 7.019 -8.379 1.00 93.25 102 THR A N 1
ATOM 785 C CA . THR A 1 102 ? 10.712 6.799 -7.130 1.00 93.25 102 THR A CA 1
ATOM 786 C C . THR A 1 102 ? 9.762 6.312 -6.047 1.00 93.25 102 THR A C 1
ATOM 788 O O . THR A 1 102 ? 8.784 6.984 -5.731 1.00 93.25 102 THR A O 1
ATOM 791 N N . SER A 1 103 ? 10.086 5.176 -5.421 1.00 94.44 103 SER A N 1
ATOM 792 C CA . SER A 1 103 ? 9.331 4.636 -4.281 1.00 94.44 103 SER A CA 1
ATOM 793 C C . SER A 1 103 ? 9.040 5.712 -3.224 1.00 94.44 103 SER A C 1
ATOM 795 O O . SER A 1 103 ? 9.928 6.509 -2.895 1.00 94.44 103 SER A O 1
ATOM 797 N N . PRO A 1 104 ? 7.851 5.700 -2.591 1.00 95.44 104 PRO A N 1
ATOM 798 C CA . PRO A 1 104 ? 7.579 6.572 -1.457 1.00 95.44 104 PRO A CA 1
ATOM 799 C C . PRO A 1 104 ? 8.565 6.297 -0.310 1.00 95.44 104 PRO A C 1
ATOM 801 O O . PRO A 1 104 ? 9.024 5.160 -0.155 1.00 95.44 104 PRO A O 1
ATOM 804 N N . PRO A 1 105 ? 8.877 7.283 0.547 1.00 95.75 105 PRO A N 1
ATOM 805 C CA . PRO A 1 105 ? 9.666 7.052 1.753 1.00 95.75 105 PRO A CA 1
ATOM 806 C C . PRO A 1 105 ? 8.944 6.127 2.746 1.00 95.75 105 PRO A C 1
ATOM 808 O O . PRO A 1 105 ? 7.750 6.288 2.999 1.00 95.75 105 PRO A O 1
ATOM 811 N N . ALA A 1 106 ? 9.679 5.237 3.421 1.00 97.44 106 ALA A N 1
ATOM 812 C CA . ALA A 1 106 ? 9.107 4.314 4.415 1.00 97.44 106 ALA A CA 1
ATOM 813 C C . ALA A 1 106 ? 8.360 5.037 5.557 1.00 97.44 106 ALA A C 1
ATOM 815 O O . ALA A 1 106 ? 7.389 4.524 6.117 1.00 97.44 106 ALA A O 1
ATOM 816 N N . ALA A 1 107 ? 8.800 6.254 5.897 1.00 96.19 107 ALA A N 1
ATOM 817 C CA . ALA A 1 107 ? 8.142 7.106 6.882 1.00 96.19 107 ALA A CA 1
ATOM 818 C C . ALA A 1 107 ? 6.730 7.531 6.442 1.00 96.19 107 ALA A C 1
ATOM 820 O O . ALA A 1 107 ? 5.833 7.572 7.280 1.00 96.19 107 ALA A O 1
ATOM 821 N N . ALA A 1 108 ? 6.511 7.779 5.146 1.00 96.25 108 ALA A N 1
ATOM 822 C CA . ALA A 1 108 ? 5.198 8.124 4.605 1.00 96.25 108 ALA A CA 1
ATOM 823 C C . ALA A 1 108 ? 4.233 6.933 4.686 1.00 96.25 108 ALA A C 1
ATOM 825 O O . ALA A 1 108 ? 3.113 7.084 5.165 1.00 96.25 108 ALA A O 1
ATOM 826 N N . VAL A 1 109 ? 4.702 5.730 4.330 1.00 98.25 109 VAL A N 1
ATOM 827 C CA . VAL A 1 109 ? 3.925 4.483 4.466 1.00 98.25 109 VAL A CA 1
ATOM 828 C C . VAL A 1 109 ? 3.574 4.207 5.934 1.00 98.25 109 VAL A C 1
ATOM 830 O O . VAL A 1 109 ? 2.436 3.869 6.264 1.00 98.25 109 VAL A O 1
ATOM 833 N N . THR A 1 110 ? 4.532 4.413 6.844 1.00 98.12 110 THR A N 1
ATOM 834 C CA . THR A 1 110 ? 4.307 4.262 8.292 1.00 98.12 110 THR A CA 1
ATOM 835 C C . THR A 1 110 ? 3.275 5.273 8.801 1.00 98.12 110 THR A C 1
ATOM 837 O O . THR A 1 110 ? 2.403 4.907 9.585 1.00 98.12 110 THR A O 1
ATOM 840 N N . ALA A 1 111 ? 3.341 6.528 8.347 1.00 96.75 111 ALA A N 1
ATOM 841 C CA . ALA A 1 111 ? 2.401 7.577 8.736 1.00 96.75 111 ALA A CA 1
ATOM 842 C C . ALA A 1 111 ? 0.981 7.313 8.208 1.00 96.75 111 ALA A C 1
ATOM 844 O O . ALA A 1 111 ? 0.020 7.472 8.957 1.00 96.75 111 ALA A O 1
ATOM 845 N N . ALA A 1 112 ? 0.848 6.835 6.967 1.00 97.12 112 ALA A N 1
ATOM 846 C CA . ALA A 1 112 ? -0.434 6.408 6.408 1.00 97.12 112 ALA A CA 1
ATOM 847 C C . ALA A 1 112 ? -1.057 5.284 7.250 1.00 97.12 112 ALA A C 1
ATOM 849 O O . ALA A 1 112 ? -2.233 5.330 7.601 1.00 97.12 112 ALA A O 1
ATOM 850 N N . THR A 1 113 ? -0.238 4.303 7.636 1.00 97.75 113 THR A N 1
ATOM 851 C CA . THR A 1 113 ? -0.673 3.166 8.457 1.00 97.75 113 THR A CA 1
ATOM 852 C C . THR A 1 113 ? -1.071 3.593 9.869 1.00 97.75 113 THR A C 1
ATOM 854 O O . THR A 1 113 ? -2.064 3.102 10.397 1.00 97.75 113 THR A O 1
ATOM 857 N N . ALA A 1 114 ? -0.355 4.549 10.467 1.00 96.94 114 ALA A N 1
ATOM 858 C CA . ALA A 1 114 ? -0.730 5.136 11.753 1.00 96.94 114 ALA A CA 1
ATOM 859 C C . ALA A 1 114 ? -2.098 5.835 11.682 1.00 96.94 114 ALA A C 1
ATOM 861 O O . ALA A 1 114 ? -2.940 5.638 12.552 1.00 96.94 114 ALA A O 1
ATOM 862 N N . ALA A 1 115 ? -2.349 6.599 10.616 1.00 95.69 115 ALA A N 1
ATOM 863 C CA . ALA A 1 115 ? -3.632 7.266 10.426 1.00 95.69 115 ALA A CA 1
ATOM 864 C C . ALA A 1 115 ? -4.786 6.270 10.214 1.00 95.69 115 ALA A C 1
ATOM 866 O O . ALA A 1 115 ? -5.898 6.500 10.688 1.00 95.69 115 ALA A O 1
ATOM 867 N N . LEU A 1 116 ? -4.522 5.141 9.550 1.00 95.31 116 LEU A N 1
ATOM 868 C CA . LEU A 1 116 ? -5.476 4.037 9.437 1.00 95.31 116 LEU A CA 1
ATOM 869 C C . LEU A 1 116 ? -5.739 3.370 10.795 1.00 95.31 116 LEU A C 1
ATOM 871 O O . LEU A 1 116 ? -6.894 3.115 11.125 1.00 95.31 116 LEU A O 1
ATOM 875 N N . ALA A 1 117 ? -4.717 3.158 11.624 1.00 95.06 117 ALA A N 1
ATOM 876 C CA . ALA A 1 117 ? -4.921 2.663 12.986 1.00 95.06 117 ALA A CA 1
ATOM 877 C C . ALA A 1 117 ? -5.854 3.591 13.788 1.00 95.06 117 ALA A C 1
ATOM 879 O O . ALA A 1 117 ? -6.819 3.129 14.392 1.00 95.06 117 ALA A O 1
ATOM 880 N N . SER A 1 118 ? -5.656 4.913 13.701 1.00 94.19 118 SER A N 1
ATOM 881 C CA . SER A 1 118 ? -6.555 5.904 14.316 1.00 94.19 118 SER A CA 1
ATOM 882 C C . SER A 1 118 ? -7.978 5.895 13.739 1.00 94.19 118 SER A C 1
ATOM 884 O O . SER A 1 118 ? -8.912 6.315 14.413 1.00 94.19 118 SER A O 1
ATOM 886 N N . ALA A 1 119 ? -8.168 5.404 12.511 1.00 91.81 119 ALA A N 1
ATOM 887 C CA . ALA A 1 119 ? -9.481 5.194 11.897 1.00 91.81 119 ALA A CA 1
ATOM 888 C C . ALA A 1 119 ? -10.126 3.838 12.274 1.00 91.81 119 ALA A C 1
ATOM 890 O O . ALA A 1 119 ? -11.183 3.480 11.745 1.00 91.81 119 ALA A O 1
ATOM 891 N N . GLY A 1 120 ? -9.504 3.078 13.180 1.00 91.94 120 GLY A N 1
ATOM 892 C CA . GLY A 1 120 ? -10.037 1.837 13.741 1.00 91.94 120 GLY A CA 1
ATOM 893 C C . GLY A 1 120 ? -9.740 0.576 12.930 1.00 91.94 120 GLY A C 1
ATOM 894 O O . GLY A 1 120 ? -10.374 -0.449 13.175 1.00 91.94 120 GLY A O 1
ATOM 895 N N . TYR A 1 121 ? -8.816 0.620 11.965 1.00 93.06 121 TYR A N 1
ATOM 896 C CA . TYR A 1 121 ? -8.305 -0.613 11.359 1.00 93.06 121 TYR A CA 1
ATOM 897 C C . TYR A 1 121 ? -7.379 -1.333 12.338 1.00 93.06 121 TYR A C 1
ATOM 899 O O . TYR A 1 121 ? -6.590 -0.702 13.038 1.00 93.06 121 TYR A O 1
ATOM 907 N N . THR A 1 122 ? -7.444 -2.662 12.360 1.00 94.12 122 THR A N 1
ATOM 908 C CA . THR A 1 122 ? -6.644 -3.493 13.269 1.00 94.12 122 THR A CA 1
ATOM 909 C C . THR A 1 122 ? -5.467 -4.158 12.569 1.00 94.12 122 THR A C 1
ATOM 911 O O . THR A 1 122 ? -4.522 -4.555 13.244 1.00 94.12 122 THR A O 1
ATOM 914 N N . SER A 1 123 ? -5.504 -4.259 11.237 1.00 95.56 123 SER A N 1
ATOM 915 C CA . SER A 1 123 ? -4.453 -4.841 10.396 1.00 95.56 123 SER A CA 1
ATOM 916 C C . SER A 1 123 ? -4.285 -4.050 9.098 1.00 95.56 123 SER A C 1
ATOM 918 O O . SER A 1 123 ? -5.198 -3.338 8.678 1.00 95.56 123 SER A O 1
ATOM 920 N N . ALA A 1 124 ? -3.142 -4.206 8.425 1.00 96.69 124 ALA A N 1
ATOM 921 C CA . ALA A 1 124 ? -2.928 -3.646 7.090 1.00 96.69 124 ALA A CA 1
ATOM 922 C C . ALA A 1 124 ? -2.298 -4.657 6.126 1.00 96.69 124 ALA A C 1
ATOM 924 O O . ALA A 1 124 ? -1.370 -5.386 6.477 1.00 96.69 124 ALA A O 1
ATOM 925 N N . LEU A 1 125 ? -2.789 -4.669 4.891 1.00 97.81 125 LEU A N 1
ATOM 926 C CA . LEU A 1 125 ? -2.227 -5.415 3.776 1.00 97.81 125 LEU A CA 1
ATOM 927 C C . LEU A 1 125 ? -1.504 -4.445 2.844 1.00 97.81 125 LEU A C 1
ATOM 929 O O . LEU A 1 125 ? -2.124 -3.567 2.246 1.00 97.81 125 LEU A O 1
ATOM 933 N N . TYR A 1 126 ? -0.195 -4.614 2.714 1.00 98.38 126 TYR A N 1
ATOM 934 C CA . TYR A 1 126 ? 0.636 -3.850 1.797 1.00 98.38 126 TYR A CA 1
ATOM 935 C C . TYR A 1 126 ? 0.679 -4.535 0.440 1.00 98.38 126 TYR A C 1
ATOM 937 O O . TYR A 1 126 ? 1.237 -5.622 0.309 1.00 98.38 126 TYR A O 1
ATOM 945 N N . LEU A 1 127 ? 0.115 -3.887 -0.571 1.00 98.00 127 LEU A N 1
ATOM 946 C CA . LEU A 1 127 ? 0.251 -4.297 -1.961 1.00 98.00 127 LEU A CA 1
ATOM 947 C C . LEU A 1 127 ? 1.423 -3.532 -2.570 1.00 98.00 127 LEU A C 1
ATOM 949 O O . LEU A 1 127 ? 1.367 -2.310 -2.716 1.00 98.00 127 LEU A O 1
ATOM 953 N N . VAL A 1 128 ? 2.489 -4.258 -2.891 1.00 97.75 128 VAL A N 1
ATOM 954 C CA . VAL A 1 128 ? 3.793 -3.708 -3.266 1.00 97.75 128 VAL A CA 1
ATOM 955 C C . VAL A 1 128 ? 4.145 -4.190 -4.665 1.00 97.75 128 VAL A C 1
ATOM 957 O O . VAL A 1 128 ? 4.177 -5.394 -4.914 1.00 97.75 128 VAL A O 1
ATOM 960 N N . LEU A 1 129 ? 4.423 -3.271 -5.587 1.00 95.81 129 LEU A N 1
ATOM 961 C CA . LEU A 1 129 ? 4.957 -3.641 -6.898 1.00 95.81 129 LEU A CA 1
ATOM 962 C C . LEU A 1 129 ? 6.376 -4.199 -6.731 1.00 95.81 129 LEU A C 1
ATOM 964 O O . LEU A 1 129 ? 7.128 -3.729 -5.876 1.00 95.81 129 LEU A O 1
ATOM 968 N N . ASN A 1 130 ? 6.757 -5.212 -7.515 1.00 95.44 130 ASN A N 1
ATOM 969 C CA . ASN A 1 130 ? 8.079 -5.830 -7.410 1.00 95.44 130 ASN A CA 1
ATOM 970 C C . ASN A 1 130 ? 9.183 -4.949 -8.018 1.00 95.44 130 ASN A C 1
ATOM 972 O O . ASN A 1 130 ? 9.778 -5.280 -9.040 1.00 95.44 130 ASN A O 1
ATOM 976 N N . TYR A 1 131 ? 9.469 -3.840 -7.344 1.00 93.81 131 TYR A N 1
ATOM 977 C CA . TYR A 1 131 ? 10.653 -3.016 -7.533 1.00 93.81 131 TYR A CA 1
ATOM 978 C C . TYR A 1 131 ? 11.425 -2.950 -6.218 1.00 93.81 131 TYR A C 1
ATOM 980 O O . TYR A 1 131 ? 10.848 -2.921 -5.125 1.00 93.81 131 TYR A O 1
ATOM 988 N N . THR A 1 132 ? 12.754 -2.910 -6.309 1.00 93.88 132 THR A N 1
ATOM 989 C CA . THR A 1 132 ? 13.643 -2.921 -5.139 1.00 93.88 132 THR A CA 1
ATOM 990 C C . THR A 1 132 ? 13.327 -1.783 -4.168 1.00 93.88 132 THR A C 1
ATOM 992 O O . THR A 1 132 ? 13.230 -2.013 -2.962 1.00 93.88 132 THR A O 1
ATOM 995 N N . GLY A 1 133 ? 13.110 -0.570 -4.690 1.00 94.38 133 GLY A N 1
ATOM 996 C CA . GLY A 1 133 ? 12.769 0.603 -3.883 1.00 94.38 133 GLY A CA 1
ATOM 997 C C . GLY A 1 133 ? 11.484 0.404 -3.080 1.00 94.38 133 GLY A C 1
ATOM 998 O O . GLY A 1 133 ? 11.495 0.580 -1.860 1.00 94.38 133 GLY A O 1
ATOM 999 N N . ASP A 1 134 ? 10.413 -0.041 -3.743 1.00 96.50 134 ASP A N 1
ATOM 1000 C CA . ASP A 1 134 ? 9.111 -0.247 -3.106 1.00 96.50 134 ASP A CA 1
ATOM 1001 C C . ASP A 1 134 ? 9.187 -1.347 -2.041 1.00 96.50 134 ASP A C 1
ATOM 1003 O O . ASP A 1 134 ? 8.746 -1.158 -0.905 1.00 96.50 134 ASP A O 1
ATOM 1007 N N . ARG A 1 135 ? 9.845 -2.473 -2.344 1.00 97.12 135 ARG A N 1
ATOM 1008 C CA . ARG A 1 135 ? 10.027 -3.581 -1.390 1.00 97.12 135 ARG A CA 1
ATOM 1009 C C . ARG A 1 135 ? 10.799 -3.165 -0.146 1.00 97.12 135 ARG A C 1
ATOM 1011 O O . ARG A 1 135 ? 10.383 -3.491 0.968 1.00 97.12 135 ARG A O 1
ATOM 1018 N N . LEU A 1 136 ? 11.900 -2.435 -0.314 1.00 97.31 136 LEU A N 1
ATOM 1019 C CA . LEU A 1 136 ? 12.686 -1.930 0.811 1.00 97.31 136 LEU A CA 1
ATOM 1020 C C . LEU A 1 136 ? 11.889 -0.911 1.629 1.00 97.31 136 LEU A C 1
ATOM 1022 O O . LEU A 1 136 ? 11.912 -0.957 2.861 1.00 97.31 136 LEU A O 1
ATOM 1026 N N . SER A 1 137 ? 11.162 -0.010 0.967 1.00 97.31 137 SER A N 1
ATOM 1027 C CA . SER A 1 137 ? 10.379 1.022 1.641 1.00 97.31 137 SER A CA 1
ATOM 1028 C C . SER A 1 137 ? 9.238 0.433 2.474 1.00 97.31 137 SER A C 1
ATOM 1030 O O . SER A 1 137 ? 9.161 0.672 3.684 1.00 97.31 137 SER A O 1
ATOM 1032 N N . PHE A 1 138 ? 8.406 -0.417 1.868 1.00 98.31 138 PHE A N 1
ATOM 1033 C CA . PHE A 1 138 ? 7.296 -1.072 2.558 1.00 98.31 138 PHE A CA 1
ATOM 1034 C C . PHE A 1 138 ? 7.775 -2.080 3.610 1.00 98.31 138 PHE A C 1
ATOM 1036 O O . PHE A 1 138 ? 7.172 -2.174 4.679 1.00 98.31 138 PHE A O 1
ATOM 1043 N N . GLY A 1 139 ? 8.894 -2.774 3.380 1.00 98.12 139 GLY A N 1
ATOM 1044 C CA . GLY A 1 139 ? 9.511 -3.648 4.383 1.00 98.12 139 GLY A CA 1
ATOM 1045 C C . GLY A 1 139 ? 9.980 -2.881 5.625 1.00 98.12 139 GLY A C 1
ATOM 1046 O O . GLY A 1 139 ? 9.692 -3.278 6.758 1.00 98.12 139 GLY A O 1
ATOM 1047 N N . ARG A 1 140 ? 10.637 -1.727 5.436 1.00 98.62 140 ARG A N 1
ATOM 1048 C CA . ARG A 1 140 ? 11.031 -0.833 6.541 1.00 98.62 140 ARG A CA 1
ATOM 1049 C C . ARG A 1 140 ? 9.816 -0.264 7.275 1.00 98.62 140 ARG A C 1
ATOM 1051 O O . ARG A 1 140 ? 9.853 -0.157 8.502 1.00 98.62 140 ARG A O 1
ATOM 1058 N N . ALA A 1 141 ? 8.747 0.066 6.551 1.00 98.44 141 ALA A N 1
ATOM 1059 C CA . ALA A 1 141 ? 7.493 0.519 7.141 1.00 98.44 141 ALA A CA 1
ATOM 1060 C C . ALA A 1 141 ? 6.818 -0.581 7.975 1.00 98.44 141 ALA A C 1
ATOM 1062 O O . ALA A 1 141 ? 6.446 -0.330 9.118 1.00 98.44 141 ALA A O 1
ATOM 1063 N N . ALA A 1 142 ? 6.735 -1.817 7.470 1.00 98.38 142 ALA A N 1
ATOM 1064 C CA . ALA A 1 142 ? 6.211 -2.967 8.214 1.00 98.38 142 ALA A CA 1
ATOM 1065 C C . ALA A 1 142 ? 6.993 -3.204 9.517 1.00 98.38 142 ALA A C 1
ATOM 1067 O O . ALA A 1 142 ? 6.407 -3.359 10.590 1.00 98.38 142 ALA A O 1
ATOM 1068 N N . ALA A 1 143 ? 8.329 -3.144 9.456 1.00 98.12 143 ALA A N 1
ATOM 1069 C CA . ALA A 1 143 ? 9.174 -3.248 10.642 1.00 98.12 143 ALA A CA 1
ATOM 1070 C C . ALA A 1 143 ? 8.901 -2.118 11.652 1.00 98.12 143 ALA A C 1
ATOM 1072 O O . ALA A 1 143 ? 8.846 -2.369 12.857 1.00 98.12 143 ALA A O 1
ATOM 1073 N N . ALA A 1 144 ? 8.703 -0.881 11.184 1.00 98.06 144 ALA A N 1
ATOM 1074 C CA . ALA A 1 144 ? 8.366 0.253 12.042 1.00 98.06 144 ALA A CA 1
ATOM 1075 C C . ALA A 1 144 ? 6.981 0.106 12.694 1.00 98.06 144 ALA A C 1
ATOM 1077 O O . ALA A 1 144 ? 6.865 0.321 13.900 1.00 98.06 144 ALA A O 1
ATOM 1078 N N . VAL A 1 145 ? 5.966 -0.309 11.931 1.00 97.31 145 VAL A N 1
ATOM 1079 C CA . VAL A 1 145 ? 4.602 -0.570 12.421 1.00 97.31 145 VAL A CA 1
ATOM 1080 C C . VAL A 1 145 ? 4.605 -1.646 13.501 1.00 97.31 145 VAL A C 1
ATOM 1082 O O . VAL A 1 145 ? 4.023 -1.436 14.564 1.00 97.31 145 VAL A O 1
ATOM 1085 N N . ARG A 1 146 ? 5.324 -2.753 13.272 1.00 97.19 146 ARG A N 1
ATOM 1086 C CA . ARG A 1 146 ? 5.478 -3.838 14.250 1.00 97.19 146 ARG A CA 1
ATOM 1087 C C . ARG A 1 146 ? 6.155 -3.357 15.531 1.00 97.19 146 ARG A C 1
ATOM 1089 O O . ARG A 1 146 ? 5.628 -3.583 16.613 1.00 97.19 146 ARG A O 1
ATOM 1096 N N . ARG A 1 147 ? 7.304 -2.675 15.423 1.00 98.12 147 ARG A N 1
ATOM 1097 C CA . ARG A 1 147 ? 8.043 -2.162 16.595 1.00 98.12 147 ARG A CA 1
ATOM 1098 C C . ARG A 1 147 ? 7.208 -1.197 17.434 1.00 98.12 147 ARG A C 1
ATOM 1100 O O . ARG A 1 147 ? 7.292 -1.233 18.652 1.00 98.12 147 ARG A O 1
ATOM 1107 N N . ARG A 1 148 ? 6.410 -0.349 16.781 1.00 97.88 148 ARG A N 1
ATOM 1108 C CA . ARG A 1 148 ? 5.545 0.643 17.437 1.00 97.88 148 ARG A CA 1
ATOM 1109 C C . ARG A 1 148 ? 4.176 0.091 17.841 1.00 97.88 148 ARG A C 1
ATOM 1111 O O . ARG A 1 148 ? 3.387 0.844 18.392 1.00 97.88 148 ARG A O 1
ATOM 1118 N N . ARG A 1 149 ? 3.883 -1.183 17.540 1.00 96.62 149 ARG A N 1
ATOM 1119 C CA . ARG A 1 149 ? 2.594 -1.844 17.807 1.00 96.62 149 ARG A CA 1
ATOM 1120 C C . ARG A 1 149 ? 1.387 -1.024 17.323 1.00 96.62 149 ARG A C 1
ATOM 1122 O O . ARG A 1 149 ? 0.369 -0.974 17.999 1.00 96.62 149 ARG A O 1
ATOM 1129 N N . LEU A 1 150 ? 1.497 -0.380 16.151 1.00 96.31 150 LEU A N 1
ATOM 1130 C CA . LEU A 1 150 ? 0.436 0.525 15.666 1.00 96.31 150 LEU A CA 1
ATOM 1131 C C . LEU A 1 150 ? -0.859 -0.213 15.315 1.00 96.31 150 LEU A C 1
ATOM 1133 O O . LEU A 1 150 ? -1.930 0.375 15.367 1.00 96.31 150 LEU A O 1
ATOM 1137 N N . LEU A 1 151 ? -0.751 -1.480 14.919 1.00 93.56 151 LEU A N 1
ATOM 1138 C CA . LEU A 1 151 ? -1.870 -2.317 14.512 1.00 93.56 151 LEU A CA 1
ATOM 1139 C C . LEU A 1 151 ? -1.835 -3.611 15.333 1.00 93.56 151 LEU A C 1
ATOM 1141 O O . LEU A 1 151 ? -0.856 -4.355 15.208 1.00 93.56 151 LEU A O 1
ATOM 1145 N N . PRO A 1 152 ? -2.858 -3.907 16.155 1.00 92.44 152 PRO A N 1
ATOM 1146 C CA . PRO A 1 152 ? -2.862 -5.100 17.003 1.00 92.44 152 PRO A CA 1
ATOM 1147 C C . PRO A 1 152 ? -2.828 -6.401 16.188 1.00 92.44 152 PRO A C 1
ATOM 1149 O O . PRO A 1 152 ? -2.188 -7.366 16.591 1.00 92.44 152 PRO A O 1
ATOM 1152 N N . GLY A 1 153 ? -3.453 -6.415 15.010 1.00 91.50 153 GLY A N 1
ATOM 1153 C CA . GLY A 1 153 ? -3.464 -7.544 14.082 1.00 91.50 153 GLY A CA 1
ATOM 1154 C C . GLY A 1 153 ? -2.322 -7.541 13.059 1.00 91.50 153 GLY A C 1
ATOM 1155 O O . GLY A 1 153 ? -2.325 -8.381 12.157 1.00 91.50 153 GLY A O 1
ATOM 1156 N N . GLY A 1 154 ? -1.359 -6.620 13.175 1.00 94.69 154 GLY A N 1
ATOM 1157 C CA . GLY A 1 154 ? -0.126 -6.600 12.385 1.00 94.69 154 GLY A CA 1
ATOM 1158 C C . GLY A 1 154 ? -0.280 -6.182 10.918 1.00 94.69 154 GLY A C 1
ATOM 1159 O O . GLY A 1 154 ? -1.285 -5.607 10.498 1.00 94.69 154 GLY A O 1
ATOM 1160 N N . THR A 1 155 ? 0.766 -6.451 10.131 1.00 96.44 155 THR A N 1
ATOM 1161 C CA . THR A 1 155 ? 0.802 -6.163 8.691 1.00 96.44 155 THR A CA 1
ATOM 1162 C C . THR A 1 155 ? 1.198 -7.392 7.885 1.00 96.44 155 THR A C 1
ATOM 1164 O O . 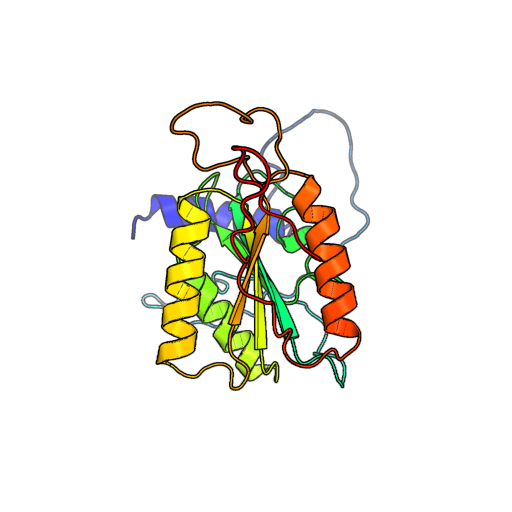THR A 1 155 ? 2.092 -8.131 8.300 1.00 96.44 155 THR A O 1
ATOM 1167 N N . ALA A 1 156 ? 0.619 -7.547 6.699 1.00 96.19 156 ALA A N 1
ATOM 1168 C CA . ALA A 1 156 ? 1.014 -8.536 5.698 1.00 96.19 156 ALA A CA 1
ATOM 1169 C C . ALA A 1 156 ? 1.405 -7.835 4.391 1.00 96.19 156 ALA A C 1
ATOM 1171 O O . ALA A 1 156 ? 0.984 -6.706 4.149 1.00 96.19 156 ALA A O 1
ATOM 1172 N N . THR A 1 157 ? 2.190 -8.503 3.543 1.00 96.25 157 THR A N 1
ATOM 1173 C CA . THR A 1 157 ? 2.641 -7.946 2.260 1.00 96.25 157 THR A CA 1
ATOM 1174 C C . THR A 1 157 ? 2.342 -8.908 1.119 1.00 96.25 157 THR A C 1
ATOM 1176 O O . THR A 1 157 ? 2.714 -10.079 1.174 1.00 96.25 157 THR A O 1
ATOM 1179 N N . VAL A 1 158 ? 1.742 -8.377 0.058 1.00 96.00 158 VAL A N 1
ATOM 1180 C CA . VAL A 1 158 ? 1.604 -9.016 -1.250 1.00 96.00 158 VAL A CA 1
ATOM 1181 C C . VAL A 1 158 ? 2.525 -8.296 -2.217 1.00 96.00 158 VAL A C 1
ATOM 1183 O O . VAL A 1 158 ? 2.431 -7.081 -2.385 1.00 96.00 158 VAL A O 1
ATOM 1186 N N . VAL A 1 159 ? 3.419 -9.053 -2.848 1.00 96.12 159 VAL A N 1
ATOM 1187 C CA . VAL A 1 159 ? 4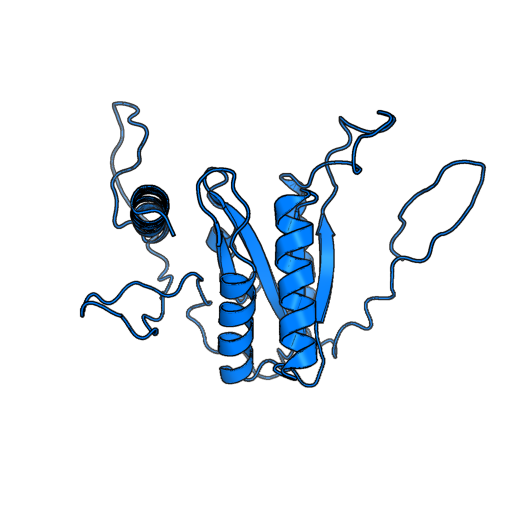.291 -8.539 -3.904 1.00 96.12 159 VAL A CA 1
ATOM 1188 C C . VAL A 1 159 ? 3.678 -8.893 -5.252 1.00 96.12 159 VAL A C 1
ATOM 1190 O O . VAL A 1 159 ? 3.439 -10.068 -5.528 1.00 96.12 159 VAL A O 1
ATOM 1193 N N . VAL A 1 160 ? 3.430 -7.883 -6.081 1.00 95.62 160 VAL A N 1
ATOM 1194 C CA . VAL A 1 160 ? 2.936 -8.048 -7.450 1.00 95.62 160 VAL A CA 1
ATOM 1195 C C . VAL A 1 160 ? 4.128 -8.123 -8.398 1.00 95.62 160 VAL A C 1
ATOM 1197 O O . VAL A 1 160 ? 4.925 -7.190 -8.456 1.00 95.62 160 VAL A O 1
ATOM 1200 N N . ALA A 1 161 ? 4.244 -9.240 -9.109 1.00 94.88 161 ALA A N 1
ATOM 1201 C CA . ALA A 1 161 ? 5.336 -9.569 -10.025 1.00 94.88 161 ALA A CA 1
ATOM 1202 C C . ALA A 1 161 ? 4.767 -10.224 -11.298 1.00 94.88 161 ALA A C 1
ATOM 1204 O O . ALA A 1 161 ? 5.125 -11.349 -11.641 1.00 94.88 161 ALA A O 1
ATOM 1205 N N . ASP A 1 162 ? 3.778 -9.571 -11.910 1.00 93.81 162 ASP A N 1
ATOM 1206 C CA . ASP A 1 162 ? 2.987 -10.093 -13.029 1.00 93.81 162 ASP A CA 1
ATOM 1207 C C . ASP A 1 162 ? 3.692 -9.991 -14.388 1.00 93.81 162 ASP A C 1
ATOM 1209 O O . ASP A 1 162 ? 3.297 -10.673 -15.331 1.00 93.81 162 ASP A O 1
ATOM 1213 N N . ASP A 1 163 ? 4.744 -9.179 -14.496 1.00 93.19 163 ASP A N 1
ATOM 1214 C CA . ASP A 1 163 ? 5.503 -9.040 -15.732 1.00 93.19 163 ASP A CA 1
ATOM 1215 C C . ASP A 1 163 ? 6.345 -10.290 -16.033 1.00 93.19 163 ASP A C 1
ATOM 1217 O O . ASP A 1 163 ? 7.339 -10.581 -15.360 1.00 93.19 163 ASP A O 1
ATOM 1221 N N . VAL A 1 164 ? 5.965 -11.007 -17.090 1.00 91.94 164 VAL A N 1
ATOM 1222 C CA . VAL A 1 164 ? 6.641 -12.225 -17.555 1.00 91.94 164 VAL A CA 1
ATOM 1223 C C . VAL A 1 164 ? 7.817 -11.952 -18.494 1.00 91.94 164 VAL A C 1
ATOM 1225 O O . VAL A 1 164 ? 8.556 -12.883 -18.803 1.00 91.94 164 VAL A O 1
ATOM 1228 N N . ALA A 1 165 ? 8.037 -10.704 -18.923 1.00 89.31 165 ALA A N 1
ATOM 1229 C CA . ALA A 1 165 ? 9.091 -10.372 -19.885 1.00 89.31 165 ALA A CA 1
ATOM 1230 C C . ALA A 1 165 ? 10.508 -10.650 -19.353 1.00 89.31 165 ALA A C 1
ATOM 1232 O O . ALA A 1 165 ? 11.431 -10.854 -20.133 1.00 89.31 165 ALA A O 1
ATOM 1233 N N . LEU A 1 166 ? 10.679 -10.672 -18.027 1.00 80.62 166 LEU A N 1
ATOM 1234 C CA . LEU A 1 166 ? 11.961 -10.935 -17.362 1.00 80.62 166 LEU A CA 1
ATOM 1235 C C . LEU A 1 166 ? 12.120 -12.397 -16.912 1.00 80.62 166 LEU A C 1
ATOM 1237 O O . LEU A 1 166 ? 13.056 -12.726 -16.178 1.00 80.62 166 LEU A O 1
ATOM 1241 N N . ALA A 1 167 ? 11.197 -13.286 -17.293 1.00 74.00 167 ALA A N 1
ATOM 1242 C CA . ALA A 1 167 ? 11.269 -14.691 -16.917 1.00 74.00 167 ALA A CA 1
ATOM 1243 C C . ALA A 1 167 ? 12.531 -15.346 -17.509 1.00 74.00 167 ALA A C 1
ATOM 1245 O O . ALA A 1 167 ? 12.709 -15.384 -18.720 1.00 74.00 167 ALA A O 1
ATOM 1246 N N . GLY A 1 168 ? 13.400 -15.882 -16.646 1.00 67.44 168 GLY A N 1
ATOM 1247 C CA . GLY A 1 168 ? 14.623 -16.582 -17.062 1.00 67.44 168 GLY A CA 1
ATOM 1248 C C . GLY A 1 168 ? 15.869 -15.704 -17.201 1.00 67.44 168 GLY A C 1
ATOM 1249 O O . GLY A 1 168 ? 16.932 -16.237 -17.495 1.00 67.44 168 GLY A O 1
ATOM 1250 N N . MET A 1 169 ? 15.782 -14.394 -16.945 1.00 71.12 169 MET A N 1
ATOM 1251 C CA . MET A 1 169 ? 16.967 -13.533 -16.904 1.00 71.12 169 MET A CA 1
ATOM 1252 C C . MET A 1 169 ? 17.718 -13.709 -15.578 1.00 71.12 169 MET A C 1
ATOM 1254 O O . MET A 1 169 ? 17.180 -13.418 -14.504 1.00 71.12 169 MET A O 1
ATOM 1258 N N . GLU A 1 170 ? 18.968 -14.170 -15.640 1.00 60.88 170 GLU A N 1
ATOM 1259 C CA . GLU A 1 170 ? 19.836 -14.252 -14.464 1.00 60.88 170 GLU A CA 1
ATOM 1260 C C . GLU A 1 170 ? 20.076 -12.859 -13.861 1.00 60.88 170 GLU A C 1
ATOM 1262 O O . GLU A 1 170 ? 20.240 -11.867 -14.567 1.00 60.88 170 GLU A O 1
ATOM 1267 N N . GLY A 1 171 ? 20.036 -12.762 -12.530 1.00 62.69 171 GLY A N 1
ATOM 1268 C CA . GLY A 1 171 ? 20.192 -11.492 -11.810 1.00 62.69 171 GLY A CA 1
ATOM 1269 C C . GLY A 1 171 ? 18.952 -10.586 -11.794 1.00 62.69 171 GLY A C 1
ATOM 1270 O O . GLY A 1 171 ? 18.908 -9.644 -11.000 1.00 62.69 171 GLY A O 1
ATOM 1271 N N . ALA A 1 172 ? 17.907 -10.877 -12.579 1.00 63.19 172 ALA A N 1
ATOM 1272 C CA . ALA A 1 172 ? 16.637 -10.168 -12.459 1.00 63.19 172 ALA A CA 1
ATOM 1273 C C . ALA A 1 172 ? 15.969 -10.533 -11.120 1.00 63.19 172 ALA A C 1
ATOM 1275 O O . ALA A 1 172 ? 15.771 -11.706 -10.803 1.00 63.19 172 ALA A O 1
ATOM 1276 N N . GLY A 1 173 ? 15.589 -9.535 -10.316 1.00 69.44 173 GLY A N 1
ATOM 1277 C CA . GLY A 1 173 ? 14.912 -9.697 -9.016 1.00 69.44 173 GLY A CA 1
ATOM 1278 C C . GLY A 1 173 ? 13.480 -10.267 -9.086 1.00 69.44 173 GLY A C 1
ATOM 1279 O O . GLY A 1 173 ? 12.642 -9.940 -8.239 1.00 69.44 173 GLY A O 1
ATOM 1280 N N . GLY A 1 174 ? 13.188 -11.099 -10.090 1.00 83.25 174 GLY A N 1
ATOM 1281 C CA . GLY A 1 174 ? 11.861 -11.545 -10.510 1.00 8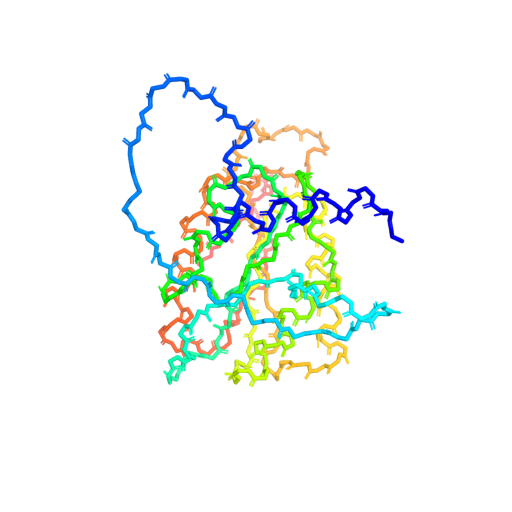3.25 174 GLY A CA 1
ATOM 1282 C C . GLY A 1 174 ? 11.195 -10.595 -11.513 1.00 83.25 174 GLY A C 1
ATOM 1283 O O . GLY A 1 174 ? 11.737 -9.543 -11.848 1.00 83.25 174 GLY A O 1
ATOM 1284 N N . GLY A 1 175 ? 9.996 -10.969 -11.969 1.00 89.69 175 GLY A N 1
ATOM 1285 C CA . GLY A 1 175 ? 9.154 -10.124 -12.822 1.00 89.69 175 GLY A CA 1
ATOM 1286 C C . GLY A 1 175 ? 8.762 -8.820 -12.126 1.00 89.69 175 GLY A C 1
ATOM 1287 O O . GLY A 1 175 ? 8.527 -8.812 -10.917 1.00 89.69 175 GLY A O 1
ATOM 1288 N N . ARG A 1 176 ? 8.701 -7.709 -12.861 1.00 93.69 176 ARG A N 1
ATOM 1289 C CA . ARG A 1 176 ? 8.225 -6.416 -12.336 1.00 93.69 176 ARG A CA 1
ATOM 1290 C C . ARG A 1 176 ? 6.740 -6.491 -11.967 1.00 93.69 176 ARG A C 1
ATOM 1292 O O . ARG A 1 176 ? 5.999 -7.324 -12.481 1.00 93.69 176 ARG A O 1
ATOM 1299 N N . GLY A 1 177 ? 6.301 -5.591 -11.090 1.00 93.88 177 GLY A N 1
ATOM 1300 C CA . GLY A 1 177 ? 4.873 -5.329 -10.900 1.00 93.88 177 GLY A CA 1
ATOM 1301 C C . GLY A 1 177 ? 4.399 -4.270 -11.890 1.00 93.88 177 GLY A C 1
ATOM 1302 O O . GLY A 1 177 ? 4.941 -3.165 -11.887 1.00 93.88 177 GLY A O 1
ATOM 1303 N N . ILE A 1 178 ? 3.416 -4.590 -12.726 1.00 94.56 178 ILE A N 1
ATOM 1304 C CA . ILE A 1 178 ? 2.867 -3.686 -13.744 1.00 94.56 178 ILE A CA 1
ATOM 1305 C C . ILE A 1 178 ? 1.330 -3.632 -13.646 1.00 94.56 178 ILE A C 1
ATOM 1307 O O . ILE A 1 178 ? 0.776 -3.519 -12.550 1.00 94.56 178 ILE A O 1
ATOM 1311 N N . ALA A 1 179 ? 0.619 -3.646 -14.777 1.00 94.94 179 ALA A N 1
ATOM 1312 C CA . ALA A 1 179 ? -0.826 -3.448 -14.853 1.00 94.94 179 ALA A CA 1
ATOM 1313 C C . ALA A 1 179 ? -1.650 -4.498 -14.082 1.00 94.94 179 ALA A C 1
ATOM 1315 O O . ALA A 1 179 ? -2.752 -4.187 -13.625 1.00 94.94 179 ALA A O 1
ATOM 1316 N N . GLY A 1 180 ? -1.128 -5.709 -13.858 1.00 94.69 180 GLY A N 1
ATOM 1317 C CA . GLY A 1 180 ? -1.805 -6.748 -13.083 1.00 94.69 180 GLY A CA 1
ATOM 1318 C C . GLY A 1 180 ? -2.087 -6.347 -11.633 1.00 94.69 180 GLY A C 1
ATOM 1319 O O . GLY A 1 180 ? -3.022 -6.865 -11.018 1.00 94.69 180 GLY A O 1
ATOM 1320 N N . ALA A 1 181 ? -1.362 -5.355 -11.102 1.00 94.75 181 ALA A N 1
ATOM 1321 C CA . ALA A 1 181 ? -1.606 -4.793 -9.777 1.00 94.75 181 ALA A CA 1
ATOM 1322 C C . ALA A 1 181 ? -3.045 -4.296 -9.587 1.00 94.75 181 ALA A C 1
ATOM 1324 O O . ALA A 1 181 ? -3.577 -4.384 -8.482 1.00 94.75 181 ALA A O 1
ATOM 1325 N N . VAL A 1 182 ? -3.701 -3.832 -10.655 1.00 94.06 182 VAL A N 1
ATOM 1326 C CA . VAL A 1 182 ? -5.089 -3.349 -10.613 1.00 94.06 182 VAL A CA 1
ATOM 1327 C C . VAL A 1 182 ? -6.054 -4.451 -10.174 1.00 94.06 182 VAL A C 1
ATOM 1329 O O . VAL A 1 182 ? -6.907 -4.229 -9.311 1.00 94.06 182 VAL A O 1
ATOM 1332 N N . PHE A 1 183 ? -5.886 -5.664 -10.705 1.00 96.12 183 PHE A N 1
ATOM 1333 C CA . PHE A 1 183 ? -6.706 -6.813 -10.321 1.00 96.12 183 PHE A CA 1
ATOM 1334 C C . PHE A 1 183 ? -6.440 -7.222 -8.875 1.00 96.12 183 PHE A C 1
ATOM 1336 O O . PHE A 1 183 ? -7.379 -7.469 -8.117 1.00 96.12 183 PHE A O 1
ATOM 1343 N N . VAL A 1 184 ? -5.169 -7.215 -8.465 1.00 96.38 184 VAL A N 1
ATOM 1344 C CA . VAL A 1 184 ? -4.779 -7.555 -7.093 1.00 96.38 184 VAL A CA 1
ATOM 1345 C C . VAL A 1 184 ? -5.368 -6.555 -6.097 1.00 96.38 184 VAL A C 1
ATOM 1347 O O . VAL A 1 184 ? -5.895 -6.983 -5.075 1.00 96.38 184 VAL A O 1
ATOM 1350 N N . VAL A 1 185 ? -5.370 -5.249 -6.404 1.00 95.31 185 VAL A N 1
ATOM 1351 C CA . VAL A 1 185 ? -6.028 -4.228 -5.567 1.00 95.31 185 VAL A CA 1
ATOM 1352 C C . VAL A 1 185 ? -7.502 -4.573 -5.378 1.00 95.31 185 VAL A C 1
ATOM 1354 O O . VAL A 1 185 ? -7.998 -4.553 -4.251 1.00 95.31 185 VAL A O 1
ATOM 1357 N N . LYS A 1 186 ? -8.206 -4.907 -6.465 1.00 94.50 186 LYS A N 1
ATOM 1358 C CA . LYS A 1 186 ? -9.647 -5.151 -6.414 1.00 94.50 186 LYS A CA 1
ATOM 1359 C C . LYS A 1 186 ? -10.000 -6.408 -5.620 1.00 94.50 186 LYS A C 1
ATOM 1361 O O . LYS A 1 186 ? -10.902 -6.361 -4.784 1.00 94.50 186 LYS A O 1
ATOM 1366 N N . VAL A 1 187 ? -9.274 -7.501 -5.848 1.00 95.00 187 VAL A N 1
ATOM 1367 C CA . VAL A 1 187 ? -9.459 -8.763 -5.118 1.00 95.00 187 VAL A CA 1
ATOM 1368 C C . VAL A 1 187 ? -9.114 -8.580 -3.641 1.00 95.00 187 VAL A C 1
ATOM 1370 O O . VAL A 1 187 ? -9.922 -8.917 -2.780 1.00 95.00 187 VAL A O 1
ATOM 1373 N N . ALA A 1 188 ? -7.964 -7.974 -3.335 1.00 93.12 188 ALA A N 1
ATOM 1374 C CA . ALA A 1 188 ? -7.539 -7.718 -1.962 1.00 93.12 188 ALA A CA 1
ATOM 1375 C C . ALA A 1 188 ? -8.555 -6.861 -1.195 1.00 93.12 188 ALA A C 1
ATOM 1377 O O . ALA A 1 188 ? -8.885 -7.168 -0.052 1.00 93.12 188 ALA A O 1
ATOM 1378 N N . ALA A 1 189 ? -9.084 -5.813 -1.830 1.00 91.50 189 ALA A N 1
ATOM 1379 C CA . ALA A 1 189 ? -10.091 -4.954 -1.224 1.00 91.50 189 ALA A CA 1
ATOM 1380 C C . ALA A 1 189 ? -11.428 -5.674 -0.997 1.00 91.50 189 ALA A C 1
ATOM 1382 O O . ALA A 1 189 ? -12.068 -5.449 0.025 1.00 91.50 189 ALA A O 1
ATOM 1383 N N . ALA A 1 190 ? -11.847 -6.550 -1.915 1.00 91.12 190 ALA A N 1
ATOM 1384 C CA . ALA A 1 190 ? -13.053 -7.357 -1.736 1.00 91.12 190 ALA A CA 1
ATOM 1385 C C . ALA A 1 190 ? -12.912 -8.331 -0.554 1.00 91.12 190 ALA A C 1
ATOM 1387 O O . ALA A 1 190 ? -13.807 -8.413 0.284 1.00 91.12 190 ALA A O 1
ATOM 1388 N N . VAL A 1 191 ? -11.761 -9.003 -0.438 1.00 89.44 191 VAL A N 1
ATOM 1389 C CA . VAL A 1 191 ? -11.460 -9.893 0.696 1.00 89.44 191 VAL A CA 1
ATOM 1390 C C . VAL A 1 191 ? -11.422 -9.112 2.013 1.00 89.44 191 VAL A C 1
ATOM 1392 O O . VAL A 1 191 ? -12.002 -9.551 3.003 1.00 89.44 191 VAL A O 1
ATOM 1395 N N . ALA A 1 192 ? -10.794 -7.931 2.023 1.00 87.62 192 ALA A N 1
ATOM 1396 C CA . ALA A 1 192 ? -10.732 -7.071 3.204 1.00 87.62 192 ALA A CA 1
ATOM 1397 C C . ALA A 1 192 ? -12.120 -6.564 3.644 1.00 87.62 192 ALA A C 1
ATOM 1399 O O . ALA A 1 192 ? -12.392 -6.473 4.841 1.00 87.62 192 ALA A O 1
ATOM 1400 N N . ALA A 1 193 ? -13.006 -6.270 2.685 1.00 84.94 193 ALA A N 1
ATOM 1401 C CA . ALA A 1 193 ? -14.375 -5.827 2.944 1.00 84.94 193 ALA A CA 1
ATOM 1402 C C . ALA A 1 193 ? -15.275 -6.940 3.507 1.00 84.94 193 ALA A C 1
ATOM 1404 O O . ALA A 1 193 ? -16.164 -6.650 4.300 1.00 84.94 193 ALA A O 1
ATOM 1405 N N . GLY A 1 194 ? -15.028 -8.205 3.147 1.00 76.19 194 GLY A N 1
ATOM 1406 C CA . GLY A 1 194 ? -15.794 -9.365 3.621 1.00 76.19 194 GLY A CA 1
ATOM 1407 C C . GLY A 1 194 ? -15.596 -9.721 5.100 1.00 76.19 194 GLY A C 1
ATOM 1408 O O . GLY A 1 194 ? -16.043 -10.780 5.528 1.00 76.19 194 GLY A O 1
ATOM 1409 N N . GLY A 1 195 ? -14.896 -8.889 5.880 1.00 61.56 195 GLY A N 1
ATOM 1410 C CA . GLY A 1 195 ? -14.664 -9.130 7.306 1.00 61.56 195 GLY A CA 1
ATOM 1411 C C . GLY A 1 195 ? -13.741 -10.315 7.591 1.00 61.56 195 GLY A C 1
ATOM 1412 O O . GLY A 1 195 ? -13.678 -10.769 8.733 1.00 61.56 195 GLY A O 1
ATOM 1413 N N . GLY A 1 196 ? -13.014 -10.808 6.579 1.00 52.00 196 GLY A N 1
ATOM 1414 C CA . GLY A 1 196 ? -11.999 -11.837 6.759 1.00 52.00 196 GLY A CA 1
ATOM 1415 C C . GLY A 1 196 ? -11.001 -11.355 7.805 1.00 52.00 196 GLY A C 1
ATOM 1416 O O . GLY A 1 196 ? -10.238 -10.422 7.547 1.00 52.00 196 GLY A O 1
ATOM 1417 N N . GLY A 1 197 ? -11.053 -11.946 9.004 1.00 50.09 197 GLY A N 1
ATOM 1418 C CA . GLY A 1 197 ? -10.102 -11.659 10.075 1.00 50.09 197 GLY A CA 1
ATOM 1419 C C . GLY A 1 197 ? -8.679 -11.702 9.528 1.00 50.09 197 GLY A C 1
ATOM 1420 O O . GLY A 1 197 ? -8.444 -12.448 8.576 1.00 50.09 197 GLY A O 1
ATOM 1421 N N . SER A 1 198 ? -7.788 -10.865 10.095 1.00 44.47 198 SER A N 1
ATOM 1422 C CA . SER A 1 198 ? -6.388 -10.652 9.672 1.00 44.47 198 SER A CA 1
ATOM 1423 C C . SER A 1 198 ? -5.919 -11.807 8.802 1.00 44.47 198 SER A C 1
ATOM 1425 O O . SER A 1 198 ? -5.809 -12.912 9.351 1.00 44.47 198 SER A O 1
ATOM 1427 N N . PRO A 1 199 ? -5.752 -11.626 7.473 1.00 45.28 199 PRO A N 1
ATOM 1428 C CA . PRO A 1 199 ? -5.404 -12.745 6.631 1.00 45.28 199 PRO A CA 1
ATOM 1429 C C . PRO A 1 199 ? -4.149 -13.323 7.263 1.00 45.28 199 PRO A C 1
ATOM 1431 O O . PRO A 1 199 ? -3.106 -12.664 7.313 1.00 45.28 199 PRO A O 1
ATOM 1434 N N . ARG A 1 200 ? -4.254 -14.550 7.790 1.00 42.41 200 ARG A N 1
ATOM 1435 C CA . ARG A 1 200 ? -3.100 -15.424 7.946 1.00 42.41 200 ARG A CA 1
ATOM 1436 C C . ARG A 1 200 ? -2.643 -15.652 6.519 1.00 42.41 200 ARG A C 1
ATOM 1438 O O . ARG A 1 200 ? -2.958 -16.669 5.926 1.00 42.41 200 ARG A O 1
ATOM 1445 N N . TRP A 1 201 ? -2.002 -14.642 5.944 1.00 44.25 201 TRP A N 1
ATOM 1446 C CA . TRP A 1 201 ? -1.382 -14.692 4.650 1.00 44.25 201 TRP A CA 1
ATOM 1447 C C . TRP A 1 201 ? -0.224 -15.643 4.881 1.00 44.25 201 TRP A C 1
ATOM 1449 O O . TRP A 1 201 ? 0.722 -15.273 5.591 1.00 44.25 201 TRP A O 1
ATOM 1459 N N . PRO A 1 202 ? -0.339 -16.911 4.453 1.00 34.81 202 PRO A N 1
ATOM 1460 C CA . PRO A 1 202 ? 0.718 -17.849 4.734 1.00 34.81 202 PRO A CA 1
ATOM 1461 C C . PRO A 1 202 ? 1.978 -17.272 4.081 1.00 34.81 202 PRO A C 1
ATOM 1463 O O . PRO A 1 202 ? 1.905 -16.770 2.953 1.00 34.81 202 PRO A O 1
ATOM 1466 N N . PRO A 1 203 ? 3.132 -17.278 4.772 1.00 31.88 203 PRO A N 1
ATOM 1467 C CA . PRO A 1 203 ? 4.371 -16.892 4.119 1.00 31.88 203 PRO A CA 1
ATOM 1468 C C . PRO A 1 203 ? 4.500 -17.737 2.847 1.00 31.88 203 PRO A C 1
ATOM 1470 O O . PRO A 1 203 ? 4.143 -18.922 2.885 1.00 31.88 203 PRO A O 1
ATOM 1473 N N . PRO A 1 204 ? 4.963 -17.164 1.725 1.00 38.22 204 PRO A N 1
ATOM 1474 C CA . PRO A 1 204 ? 5.091 -17.916 0.492 1.00 38.22 204 PRO A CA 1
ATOM 1475 C C . PRO A 1 204 ? 5.996 -19.122 0.764 1.00 38.22 204 PRO A C 1
ATOM 1477 O O . PRO A 1 204 ? 7.190 -18.987 1.038 1.00 38.22 204 PRO A O 1
ATOM 1480 N N . ARG A 1 205 ? 5.407 -20.322 0.788 1.00 35.66 205 ARG A N 1
ATOM 1481 C CA . ARG A 1 205 ? 6.150 -21.546 1.078 1.00 35.66 205 ARG A CA 1
ATOM 1482 C C . ARG A 1 205 ? 6.874 -21.960 -0.189 1.00 35.66 205 ARG A C 1
ATOM 1484 O O . ARG A 1 205 ? 6.258 -22.224 -1.218 1.00 35.66 205 ARG A O 1
ATOM 1491 N N . ARG A 1 206 ? 8.199 -22.049 -0.093 1.00 36.34 206 ARG A N 1
ATOM 1492 C CA . ARG A 1 206 ? 9.063 -22.563 -1.154 1.00 36.34 206 ARG A CA 1
ATOM 1493 C C . ARG A 1 206 ? 8.678 -24.015 -1.444 1.00 36.34 206 ARG A C 1
ATOM 1495 O O . ARG A 1 206 ? 9.014 -24.907 -0.670 1.00 36.34 206 ARG A O 1
ATOM 1502 N N . ARG A 1 207 ? 7.977 -24.265 -2.551 1.00 38.34 207 ARG A N 1
ATOM 1503 C CA . ARG A 1 207 ? 7.687 -25.627 -3.009 1.00 38.34 207 ARG A CA 1
ATOM 1504 C C . ARG A 1 207 ? 8.660 -25.976 -4.130 1.00 38.34 207 ARG A C 1
ATOM 1506 O O . ARG A 1 207 ? 8.602 -25.400 -5.210 1.00 38.34 207 ARG A O 1
ATOM 1513 N N . ARG A 1 208 ? 9.582 -26.906 -3.866 1.00 33.12 208 ARG A N 1
ATOM 1514 C CA . ARG A 1 208 ? 10.405 -27.523 -4.914 1.00 33.12 208 ARG A CA 1
ATOM 1515 C C . ARG A 1 208 ? 9.569 -28.601 -5.608 1.00 33.12 208 ARG A C 1
ATOM 1517 O O . ARG A 1 208 ? 9.168 -29.566 -4.967 1.00 33.12 208 ARG A O 1
ATOM 1524 N N . ARG A 1 209 ? 9.313 -28.447 -6.907 1.00 37.12 209 ARG A N 1
ATOM 1525 C CA . ARG A 1 209 ? 8.899 -29.541 -7.800 1.00 37.12 209 ARG A CA 1
ATOM 1526 C C . ARG A 1 209 ? 9.662 -29.385 -9.116 1.00 37.12 209 ARG A C 1
ATOM 1528 O O . ARG A 1 209 ? 9.522 -28.358 -9.767 1.00 37.12 209 ARG A O 1
ATOM 1535 N N . GLY A 1 210 ? 10.479 -30.381 -9.465 1.00 43.62 210 GLY A N 1
ATOM 1536 C CA . GLY A 1 210 ? 11.138 -30.490 -10.774 1.00 43.62 210 GLY A CA 1
ATOM 1537 C C . GLY A 1 210 ? 12.076 -29.335 -11.143 1.00 43.62 210 GLY A C 1
ATOM 1538 O O . GLY A 1 210 ? 11.838 -28.669 -12.142 1.00 43.62 210 GLY A O 1
ATOM 1539 N N . GLY A 1 211 ? 13.106 -29.062 -10.333 1.00 41.03 211 GLY A N 1
ATOM 1540 C CA . GLY A 1 211 ? 14.229 -28.171 -10.695 1.00 41.03 211 GLY A CA 1
ATOM 1541 C C . GLY A 1 211 ? 13.936 -26.664 -10.796 1.00 41.03 211 GLY A C 1
ATOM 1542 O O . GLY A 1 211 ? 14.833 -25.866 -10.558 1.00 41.03 211 GLY A O 1
ATOM 1543 N N . SER A 1 212 ? 12.692 -26.252 -11.055 1.00 31.20 212 SER A N 1
ATOM 1544 C CA . SER A 1 212 ? 12.297 -24.841 -11.163 1.00 31.20 212 SER A CA 1
ATOM 1545 C C . SER A 1 212 ? 11.680 -24.313 -9.863 1.00 31.20 212 SER A C 1
ATOM 1547 O O . SER A 1 212 ? 10.777 -24.915 -9.275 1.00 31.20 212 SER A O 1
ATOM 1549 N N . THR A 1 213 ? 12.172 -23.169 -9.385 1.00 30.72 213 THR A N 1
ATOM 1550 C CA . THR A 1 213 ? 11.556 -22.431 -8.275 1.00 30.72 213 THR A CA 1
ATOM 1551 C C . THR A 1 213 ? 10.332 -21.690 -8.800 1.00 30.72 213 THR A C 1
ATOM 1553 O O . THR A 1 213 ? 10.472 -20.757 -9.584 1.00 30.72 213 THR A O 1
ATOM 1556 N N . ARG A 1 214 ? 9.129 -22.081 -8.366 1.00 31.62 214 ARG A N 1
ATOM 1557 C CA . ARG A 1 214 ? 7.897 -21.328 -8.638 1.00 31.62 214 ARG A CA 1
ATOM 1558 C C . ARG A 1 214 ? 7.271 -20.858 -7.337 1.00 31.62 214 ARG A C 1
ATOM 1560 O O . ARG A 1 214 ? 7.120 -21.629 -6.389 1.00 31.62 214 ARG A O 1
ATOM 1567 N N . TRP A 1 215 ? 6.904 -19.585 -7.317 1.00 33.31 215 TRP A N 1
ATOM 1568 C CA . TRP A 1 215 ? 6.044 -19.013 -6.295 1.00 33.31 215 TRP A CA 1
ATOM 1569 C C . TRP A 1 215 ? 4.605 -19.340 -6.686 1.00 33.31 215 TRP A C 1
ATOM 1571 O O . TRP A 1 215 ? 4.142 -18.908 -7.736 1.00 33.31 215 TRP A O 1
ATOM 1581 N N . ALA A 1 216 ? 3.925 -20.155 -5.885 1.00 28.47 216 ALA A N 1
ATOM 1582 C CA . ALA A 1 216 ? 2.527 -20.499 -6.103 1.00 28.47 216 ALA A CA 1
ATOM 1583 C C . ALA A 1 216 ? 1.724 -20.162 -4.849 1.00 28.47 216 ALA A C 1
ATOM 1585 O O . ALA A 1 216 ? 2.112 -20.526 -3.736 1.00 28.47 216 ALA A O 1
ATOM 1586 N N . TRP A 1 217 ? 0.610 -19.474 -5.062 1.00 35.06 217 TRP A N 1
ATOM 1587 C CA . TRP A 1 217 ? -0.423 -19.221 -4.067 1.00 35.06 217 TRP A CA 1
ATOM 1588 C C . TRP A 1 217 ? -1.454 -20.357 -4.175 1.00 35.06 217 TRP A C 1
ATOM 1590 O O . TRP A 1 217 ? -1.745 -20.801 -5.286 1.00 35.06 217 TRP A O 1
ATOM 1600 N N . ARG A 1 218 ? -1.927 -20.885 -3.043 1.00 27.64 218 ARG A N 1
ATOM 1601 C CA . ARG A 1 218 ? -3.114 -21.754 -3.000 1.00 27.64 218 ARG A CA 1
ATOM 1602 C C . ARG A 1 218 ? -4.325 -20.902 -2.678 1.00 27.64 218 ARG A C 1
ATOM 1604 O O . ARG A 1 218 ? -4.134 -19.951 -1.886 1.00 27.64 218 ARG A O 1
#

pLDDT: mean 74.1, std 25.08, range [27.64, 98.62]

Foldseek 3Di:
DDPVQVVLLVQLVCVLQVNHDDPDDDPDDDDDDDNDDQDQPQDDDDPPPDGDGQQKTFAPDADPPLLQEFEEEEFEPPQPVPPPVQHYQLFGRMYGYGGHRATGALVSVLVRLLVVLVSRHQEYEYEFWPDPRRCVSVVVNQVVCVVVVSHVLGYHYDYAQPACPCPPPPPPSGHTHDPCSVVVRNVVSVCSSVSPRSPVQPDQDFDDDDPDTDRDDD

Organism: Porphyra umbilicalis (NCBI:txid2786)

Radius of gyration: 18.13 Å; chains: 1; bounding box: 39×58×47 Å

Secondary structure (DSSP, 8-state):
--HHHHHHHHHHHHHHHT-S--SSPPSS------------------SSS--PPPSSEE-SSPPPTT--EEEEEEEEESSTTTTGGGBSTTSBSEEEEEEETSPPPHHHHHHHHHHHHHTT--EEEEEEES-HHHHHHHHHHHHHHHHTT--TT-EEEEEE---GGGTT-TT--SSPP-TTHHHHHHHHHHHHHTT--S--------EEETTEEE----

InterPro domains:
  IPR004006 DhaK domain [PF02733] (62-195)
  IPR004006 DhaK domain [PS51481] (26-218)
  IPR050861 Dihydroxyacetone Kinase (DAK) [PTHR28629] (63-195)

Sequence (218 aa):
MDREKQTSTSLQWRLWLGEAPPLFHHPRRRRPRHRRRVRARCGGPTRDGRRYPPPYLLRSSSRPPGETVAVVSGGGGGHEPFPGGYLGAGGLAAAVPGALFTSPPAAAVTAATAALASAGYTSALYLVLNYTGDRLSFGRAAAAVRRRRLLPGGTATVVVADDVALAGMEGAGGGRGIAGAVFVVKVAAAVAAGGGGSPRWPPPRRRRRGGSTRWAWR